Protein AF-A0A9D0ZS80-F1 (afdb_monomer_lite)

Structure (mmCIF, N/CA/C/O backbone):
data_AF-A0A9D0ZS80-F1
#
_entry.id   AF-A0A9D0ZS80-F1
#
loop_
_atom_site.group_PDB
_atom_site.id
_atom_site.type_symbol
_atom_site.label_atom_id
_atom_site.label_alt_id
_atom_site.label_comp_id
_atom_site.label_asym_id
_atom_site.label_entity_id
_atom_site.label_seq_id
_atom_site.pdbx_PDB_ins_code
_atom_site.Cartn_x
_atom_site.Cartn_y
_atom_site.Cartn_z
_atom_site.occupancy
_atom_site.B_iso_or_equiv
_atom_site.auth_seq_id
_atom_site.auth_comp_id
_atom_site.auth_asym_id
_atom_site.auth_atom_id
_atom_site.pdbx_PDB_model_num
ATOM 1 N N . MET A 1 1 ? 12.429 -0.122 -14.019 1.00 84.75 1 MET A N 1
ATOM 2 C CA . MET A 1 1 ? 13.038 -0.038 -15.358 1.00 84.75 1 MET A CA 1
ATOM 3 C C . MET A 1 1 ? 13.560 1.378 -15.600 1.00 84.75 1 MET A C 1
ATOM 5 O O . MET A 1 1 ? 12.753 2.309 -15.636 1.00 84.75 1 MET A O 1
ATOM 9 N N . PRO A 1 2 ? 14.878 1.556 -15.796 1.00 87.50 2 PRO A N 1
ATOM 10 C CA . PRO A 1 2 ? 15.528 2.854 -15.986 1.00 87.50 2 PRO A CA 1
ATOM 11 C C . PRO A 1 2 ? 14.959 3.687 -17.137 1.00 87.50 2 PRO A C 1
ATOM 13 O O . PRO A 1 2 ? 14.803 4.898 -17.015 1.00 87.50 2 PRO A O 1
ATOM 16 N N . HIS A 1 3 ? 14.571 3.042 -18.240 1.00 86.12 3 HIS A N 1
ATOM 17 C CA . HIS A 1 3 ? 14.018 3.728 -19.410 1.00 86.12 3 HIS A CA 1
ATOM 18 C C . HIS A 1 3 ? 12.659 4.414 -19.152 1.00 86.12 3 HIS A C 1
ATOM 20 O O . HIS A 1 3 ? 12.252 5.268 -19.934 1.00 86.12 3 HIS A O 1
ATOM 26 N N . ASP A 1 4 ? 11.954 4.057 -18.072 1.00 85.81 4 ASP A N 1
ATOM 27 C CA . ASP A 1 4 ? 10.670 4.661 -17.699 1.00 85.81 4 ASP A CA 1
ATOM 28 C C . ASP A 1 4 ? 10.825 5.854 -16.735 1.00 85.81 4 ASP A C 1
ATOM 30 O O . ASP A 1 4 ? 9.866 6.592 -16.527 1.00 85.81 4 ASP A O 1
ATOM 34 N N . LEU A 1 5 ? 12.010 6.064 -16.147 1.00 86.50 5 LEU A N 1
ATOM 35 C CA . LEU A 1 5 ? 12.220 7.037 -15.066 1.00 86.50 5 LEU A CA 1
ATOM 36 C C . LEU A 1 5 ? 12.083 8.501 -15.506 1.00 86.50 5 LEU A C 1
ATOM 38 O O . LEU A 1 5 ? 11.637 9.333 -14.724 1.00 86.50 5 LEU A O 1
ATOM 42 N N . ASN A 1 6 ? 12.447 8.810 -16.751 1.00 85.81 6 ASN A N 1
ATOM 43 C CA . ASN A 1 6 ? 12.473 10.179 -17.280 1.00 85.81 6 ASN A CA 1
ATOM 44 C C . ASN A 1 6 ? 11.147 10.646 -17.903 1.00 85.81 6 ASN A C 1
ATOM 46 O O . ASN A 1 6 ? 11.063 11.747 -18.455 1.00 85.81 6 ASN A O 1
ATOM 50 N N . LYS A 1 7 ? 10.121 9.798 -17.877 1.00 80.31 7 LYS A N 1
ATOM 51 C CA . LYS A 1 7 ? 8.863 10.063 -18.573 1.00 80.31 7 LYS A CA 1
ATOM 52 C C . LYS A 1 7 ? 8.043 11.147 -17.888 1.00 80.31 7 LYS A C 1
ATOM 54 O O . LYS A 1 7 ? 8.047 11.237 -16.673 1.00 80.31 7 LYS A O 1
ATOM 59 N N . GLU A 1 8 ? 7.290 11.910 -18.677 1.00 82.69 8 GLU A N 1
ATOM 60 C CA . GLU A 1 8 ? 6.420 12.979 -18.162 1.00 82.69 8 GLU A CA 1
ATOM 61 C C . GLU A 1 8 ? 5.180 12.464 -17.437 1.00 82.69 8 GLU A C 1
ATOM 63 O O . GLU A 1 8 ? 4.734 13.047 -16.458 1.00 82.69 8 GLU A O 1
ATOM 68 N N . ASN A 1 9 ? 4.632 11.335 -17.886 1.00 75.50 9 ASN A N 1
ATOM 69 C CA . ASN A 1 9 ? 3.444 10.742 -17.278 1.00 75.50 9 ASN A CA 1
ATOM 70 C C . ASN A 1 9 ? 3.739 10.004 -15.958 1.00 75.50 9 ASN A C 1
ATOM 72 O O . ASN A 1 9 ? 2.832 9.415 -15.368 1.00 75.50 9 ASN A O 1
ATOM 76 N N . HIS A 1 10 ? 5.000 9.994 -15.518 1.00 76.25 10 HIS A N 1
ATOM 77 C CA . HIS A 1 10 ? 5.408 9.442 -14.239 1.00 76.25 10 HIS A CA 1
ATOM 78 C C . HIS A 1 10 ? 6.208 10.472 -13.448 1.00 76.25 10 HIS A C 1
ATOM 80 O O . HIS A 1 10 ? 7.116 11.104 -13.980 1.00 76.25 10 HIS A O 1
ATOM 86 N N . PRO A 1 11 ? 5.947 10.595 -12.146 1.00 82.06 11 PRO A N 1
ATOM 87 C CA . PRO A 1 11 ? 6.493 11.710 -11.398 1.00 82.06 11 PRO A CA 1
ATOM 88 C C . PRO A 1 11 ? 7.920 11.531 -10.882 1.00 82.06 11 PRO A C 1
ATOM 90 O O . PRO A 1 11 ? 8.467 12.449 -10.279 1.00 82.06 11 PRO A O 1
ATOM 93 N N . TYR A 1 12 ? 8.542 10.369 -11.108 1.00 88.88 12 TYR A N 1
ATOM 94 C CA . TYR A 1 12 ? 9.788 9.996 -10.434 1.00 88.88 12 TYR A CA 1
ATOM 95 C C . TYR A 1 12 ? 10.888 11.050 -10.572 1.00 88.88 12 TYR A C 1
ATOM 97 O O . TYR A 1 12 ? 11.497 11.403 -9.570 1.00 88.88 12 TYR A O 1
ATOM 105 N N . LYS A 1 13 ? 11.117 11.599 -11.770 1.00 92.06 13 LYS A N 1
ATOM 106 C CA . LYS A 1 13 ? 12.156 12.622 -11.996 1.00 92.06 13 LYS A CA 1
ATOM 107 C C . LYS A 1 13 ? 11.908 13.958 -11.282 1.00 92.06 13 LYS A C 1
ATOM 109 O O . LYS A 1 13 ? 12.819 14.774 -11.205 1.00 92.06 13 LYS A O 1
ATOM 114 N N . TYR A 1 14 ? 10.694 14.175 -10.783 1.00 92.25 14 TYR A N 1
ATOM 115 C CA . TYR A 1 14 ? 10.280 15.363 -10.040 1.00 92.25 14 TYR A CA 1
ATOM 116 C C . TYR A 1 14 ? 10.369 15.178 -8.518 1.00 92.25 14 TYR A C 1
ATOM 118 O O . TYR A 1 14 ? 9.921 16.040 -7.770 1.00 92.25 14 TYR A O 1
ATOM 126 N N . GLY A 1 15 ? 10.938 14.063 -8.048 1.00 91.38 15 GLY A N 1
ATOM 127 C CA . GLY A 1 15 ? 11.218 13.830 -6.629 1.00 91.38 15 GLY A CA 1
ATOM 128 C C . GLY A 1 15 ? 10.104 13.152 -5.839 1.00 91.38 15 GLY A C 1
ATOM 129 O O . GLY A 1 15 ? 10.333 12.795 -4.689 1.00 91.38 15 GLY A O 1
ATOM 130 N N . TYR A 1 16 ? 8.936 12.899 -6.436 1.00 90.00 16 TYR A N 1
ATOM 131 C CA . TYR A 1 16 ? 7.854 12.170 -5.773 1.00 90.00 16 TYR A CA 1
ATOM 132 C C . TYR A 1 16 ? 7.639 10.793 -6.411 1.00 90.00 16 TYR A C 1
ATOM 134 O O . TYR A 1 16 ? 7.523 10.646 -7.631 1.00 90.00 16 TYR A O 1
ATOM 142 N N . GLY A 1 17 ? 7.692 9.759 -5.569 1.00 94.31 17 GLY A N 1
ATOM 143 C CA . GLY A 1 17 ? 7.762 8.364 -5.981 1.00 94.31 17 GLY A CA 1
ATOM 144 C C . GLY A 1 17 ? 6.466 7.591 -5.775 1.00 94.31 17 GLY A C 1
ATOM 145 O O . GLY A 1 17 ? 5.363 8.102 -5.966 1.00 94.31 17 GLY A O 1
ATOM 146 N N . LYS A 1 18 ? 6.593 6.306 -5.439 1.00 94.56 18 LYS A N 1
ATOM 147 C CA . LYS A 1 18 ? 5.467 5.379 -5.274 1.00 94.56 18 LYS A CA 1
ATOM 148 C C . LYS A 1 18 ? 4.445 5.847 -4.233 1.00 94.56 18 LYS A C 1
ATOM 150 O O . LYS A 1 18 ? 3.254 5.657 -4.493 1.00 94.56 18 LYS A O 1
ATOM 155 N N . LEU A 1 19 ? 4.876 6.450 -3.124 1.00 96.00 19 LEU A N 1
ATOM 156 C CA . LEU A 1 19 ? 4.014 6.969 -2.061 1.00 96.00 19 LEU A CA 1
ATOM 157 C C . LEU A 1 19 ? 3.001 7.966 -2.637 1.00 96.00 19 LEU A C 1
ATOM 159 O O . LEU A 1 19 ? 1.801 7.723 -2.580 1.00 96.00 19 LEU A O 1
ATOM 163 N N . TYR A 1 20 ? 3.477 9.008 -3.314 1.00 94.56 20 TYR A N 1
ATOM 164 C CA . TYR A 1 20 ? 2.620 10.052 -3.885 1.00 94.56 20 TYR A CA 1
ATOM 165 C C . TYR A 1 20 ? 2.001 9.693 -5.240 1.00 94.56 20 TYR A C 1
ATOM 167 O O . TYR A 1 20 ? 0.949 10.207 -5.592 1.00 94.56 20 TYR A O 1
ATOM 175 N N . HIS A 1 21 ? 2.613 8.797 -6.019 1.00 91.25 21 HIS A N 1
ATOM 176 C CA . HIS A 1 21 ? 2.066 8.418 -7.324 1.00 91.25 21 HIS A CA 1
ATOM 177 C C . HIS A 1 21 ? 0.790 7.570 -7.213 1.00 91.25 21 HIS A C 1
ATOM 179 O O . HIS A 1 21 ? -0.072 7.629 -8.084 1.00 91.25 21 HIS A O 1
ATOM 185 N N . SER A 1 22 ? 0.711 6.701 -6.203 1.00 90.62 22 SER A N 1
ATOM 186 C CA . SER A 1 22 ? -0.440 5.795 -6.008 1.00 90.62 22 SER A CA 1
ATOM 187 C C . SER A 1 22 ? -0.533 5.190 -4.607 1.00 90.62 22 SER A C 1
ATOM 189 O O . SER A 1 22 ? -1.480 4.468 -4.321 1.00 90.62 22 SER A O 1
ATOM 191 N N . GLY A 1 23 ? 0.481 5.388 -3.764 1.00 94.69 23 GLY A N 1
ATOM 192 C CA . GLY A 1 23 ? 0.540 4.828 -2.422 1.00 94.69 23 GLY A CA 1
ATOM 193 C C . GLY A 1 23 ? -0.419 5.490 -1.441 1.00 94.69 23 GLY A C 1
ATOM 194 O O . GLY A 1 23 ? -0.908 4.800 -0.557 1.00 94.69 23 GLY A O 1
ATOM 195 N N . PHE A 1 24 ? -0.713 6.780 -1.622 1.00 94.38 24 PHE A N 1
ATOM 196 C CA . PHE A 1 24 ? -1.599 7.542 -0.741 1.00 94.38 24 PHE A CA 1
ATOM 197 C C . PHE A 1 24 ? -3.004 6.931 -0.646 1.00 94.38 24 PHE A C 1
ATOM 199 O O . PHE A 1 24 ? -3.514 6.829 0.452 1.00 94.38 24 PHE A O 1
ATOM 206 N N . HIS A 1 25 ? -3.543 6.338 -1.718 1.00 93.25 25 HIS A N 1
ATOM 207 C CA . HIS A 1 25 ? -4.812 5.598 -1.643 1.00 93.25 25 HIS A CA 1
ATOM 208 C C . HIS A 1 25 ? -4.813 4.468 -0.595 1.00 93.25 25 HIS A C 1
ATOM 210 O O . HIS A 1 25 ? -5.841 4.159 -0.002 1.00 93.25 25 HIS A O 1
ATOM 216 N N . PHE A 1 26 ? -3.662 3.827 -0.360 1.00 95.50 26 PHE A N 1
ATOM 217 C CA . PHE A 1 26 ? -3.527 2.818 0.695 1.00 95.50 26 PHE A CA 1
ATOM 218 C C . PHE A 1 26 ? -3.306 3.441 2.075 1.00 95.50 26 PHE A C 1
ATOM 220 O O . PHE A 1 26 ? -3.566 2.771 3.070 1.00 95.50 26 PHE A O 1
ATOM 227 N N . ILE A 1 27 ? -2.817 4.683 2.142 1.00 96.94 27 ILE A N 1
ATOM 228 C CA . ILE A 1 27 ? -2.782 5.464 3.381 1.00 96.94 27 ILE A CA 1
ATOM 229 C C . ILE A 1 27 ? -4.207 5.831 3.789 1.00 96.94 27 ILE A C 1
ATOM 231 O O . ILE A 1 27 ? -4.558 5.569 4.932 1.00 96.94 27 ILE A O 1
ATOM 235 N N . ASP A 1 28 ? -5.023 6.311 2.851 1.00 94.19 28 ASP A N 1
ATOM 236 C CA . ASP A 1 28 ? -6.429 6.664 3.083 1.00 94.19 28 ASP A CA 1
ATOM 237 C C . ASP A 1 28 ? -7.220 5.434 3.569 1.00 94.19 28 ASP A C 1
ATOM 239 O O . ASP A 1 28 ? -7.871 5.450 4.613 1.00 94.19 28 ASP A O 1
ATOM 243 N N . LEU A 1 29 ? -7.070 4.292 2.882 1.00 94.00 29 LEU A N 1
ATOM 244 C CA . LEU A 1 29 ? -7.673 3.031 3.326 1.00 94.00 29 LEU A CA 1
ATOM 245 C C . LEU A 1 29 ? -7.174 2.607 4.717 1.00 94.00 29 LEU A C 1
ATOM 247 O O . LEU A 1 29 ? -7.947 2.108 5.533 1.00 94.00 29 LEU A O 1
ATOM 251 N N . LEU A 1 30 ? -5.878 2.768 4.992 1.00 96.25 30 LEU A N 1
ATOM 252 C CA . LEU A 1 30 ? -5.306 2.427 6.290 1.00 96.25 30 LEU A CA 1
ATOM 253 C C . LEU A 1 30 ? -5.876 3.316 7.402 1.00 96.25 30 LEU A C 1
ATOM 255 O O . LEU A 1 30 ? -6.197 2.787 8.464 1.00 96.25 30 LEU A O 1
ATOM 259 N N . SER A 1 31 ? -6.021 4.625 7.184 1.00 95.25 31 SER A N 1
ATOM 260 C CA . SER A 1 31 ? -6.633 5.519 8.171 1.00 95.25 31 SER A CA 1
ATOM 261 C C . SER A 1 31 ? -8.079 5.139 8.458 1.00 95.25 31 SER A C 1
ATOM 263 O O . SER A 1 31 ? -8.434 5.060 9.631 1.00 95.25 31 SER A O 1
ATOM 265 N N . GLU A 1 32 ? -8.872 4.803 7.437 1.00 92.69 32 GLU A N 1
ATOM 266 C CA . GLU A 1 32 ? -10.249 4.329 7.635 1.00 92.69 32 GLU A CA 1
ATOM 267 C C . GLU A 1 32 ? -10.300 3.052 8.478 1.00 92.69 32 GLU A C 1
ATOM 269 O O . GLU A 1 32 ? -11.078 2.941 9.425 1.00 92.69 32 GLU A O 1
ATOM 274 N N . LEU A 1 33 ? -9.408 2.095 8.209 1.00 94.06 33 LEU A N 1
ATOM 275 C CA . LEU A 1 33 ? -9.318 0.876 9.013 1.00 94.06 33 LEU A CA 1
ATOM 276 C C . LEU A 1 33 ? -8.859 1.151 10.452 1.00 94.06 33 LEU A C 1
ATOM 278 O O . LEU A 1 33 ? -9.284 0.455 11.373 1.00 94.06 33 LEU A O 1
ATOM 282 N N . ILE A 1 34 ? -7.997 2.148 10.671 1.00 94.19 34 ILE A N 1
ATOM 283 C CA . ILE A 1 34 ? -7.546 2.526 12.015 1.00 94.19 34 ILE A CA 1
ATOM 284 C C . ILE A 1 34 ? -8.690 3.153 12.818 1.00 94.19 34 ILE A C 1
ATOM 286 O O . ILE A 1 34 ? -8.817 2.808 13.995 1.00 94.19 34 ILE A O 1
ATOM 290 N N . LYS A 1 35 ? -9.538 3.989 12.203 1.00 91.00 35 LYS A N 1
ATOM 291 C CA . LYS A 1 35 ? -10.704 4.625 12.852 1.00 91.00 35 LYS A CA 1
ATOM 292 C C . LYS A 1 35 ? -11.705 3.624 13.432 1.00 91.00 35 LYS A C 1
ATOM 294 O O . LYS A 1 35 ? -12.423 3.933 14.370 1.00 91.00 35 LYS A O 1
ATOM 299 N N . ILE A 1 36 ? -11.704 2.368 12.976 1.00 90.00 36 ILE A N 1
ATOM 300 C CA . ILE A 1 36 ? -12.515 1.300 13.594 1.00 90.00 36 ILE A CA 1
ATOM 301 C C . ILE A 1 36 ? -12.184 1.129 15.093 1.00 90.00 36 ILE A C 1
ATOM 303 O O . ILE A 1 36 ? -13.037 0.702 15.870 1.00 90.00 36 ILE A O 1
ATOM 307 N N . ASN A 1 37 ? -10.973 1.496 15.534 1.00 90.81 37 ASN A N 1
ATOM 308 C CA . ASN A 1 37 ? -10.615 1.491 16.956 1.00 90.81 37 ASN A CA 1
ATOM 309 C C . ASN A 1 37 ? -11.439 2.486 17.792 1.00 90.81 37 ASN A C 1
ATOM 311 O O . ASN A 1 37 ? -11.524 2.303 19.007 1.00 90.81 37 ASN A O 1
ATOM 315 N N . ASP A 1 38 ? -12.078 3.482 17.182 1.00 89.00 38 ASP A N 1
ATOM 316 C CA . ASP A 1 38 ? -12.917 4.459 17.885 1.00 89.00 38 ASP A CA 1
ATOM 317 C C . ASP A 1 38 ? -14.226 3.829 18.385 1.00 89.00 38 ASP A C 1
ATOM 319 O O . ASP A 1 38 ? -14.841 4.325 19.326 1.00 89.00 38 ASP A O 1
ATOM 323 N N . LEU A 1 39 ? -14.589 2.657 17.847 1.00 89.88 39 LEU A N 1
ATOM 324 C CA . LEU A 1 39 ? -15.691 1.822 18.336 1.00 89.88 39 LEU A CA 1
ATOM 325 C C . LEU A 1 39 ? -15.339 1.031 19.609 1.00 89.88 39 LEU A C 1
ATOM 327 O O . LEU A 1 39 ? -16.173 0.285 20.123 1.00 89.88 39 LEU A O 1
ATOM 331 N N . THR A 1 40 ? -14.099 1.126 20.097 1.00 88.56 40 THR A N 1
ATOM 332 C CA . THR A 1 40 ? -13.656 0.438 21.317 1.00 88.56 40 THR A CA 1
ATOM 333 C C . THR A 1 40 ? -13.783 1.326 22.554 1.00 88.56 40 THR A C 1
ATOM 335 O O . THR A 1 40 ? -13.908 2.545 22.460 1.00 88.56 40 THR A O 1
ATOM 338 N N . ASP A 1 41 ? -13.726 0.711 23.739 1.00 90.56 41 ASP A N 1
ATOM 339 C CA . ASP A 1 41 ? -13.727 1.441 25.011 1.00 90.56 41 ASP A CA 1
ATOM 340 C C . ASP A 1 41 ? -12.608 2.499 25.056 1.00 90.56 41 ASP A C 1
ATOM 342 O O . ASP A 1 41 ? -11.503 2.260 24.564 1.00 90.56 41 ASP A O 1
ATOM 346 N N . GLU A 1 42 ? -12.830 3.611 25.764 1.00 89.19 42 GLU A N 1
ATOM 347 C CA . GLU A 1 42 ? -11.851 4.707 25.922 1.00 89.19 42 GLU A CA 1
ATOM 348 C C . GLU A 1 42 ? -10.442 4.237 26.320 1.00 89.19 42 GLU A C 1
ATOM 350 O O . GLU A 1 42 ? -9.432 4.809 25.908 1.00 89.19 42 GLU A O 1
ATOM 355 N N . ILE A 1 43 ? -10.353 3.150 27.092 1.00 92.00 43 ILE A N 1
ATOM 356 C CA . ILE A 1 43 ? -9.078 2.583 27.540 1.00 92.00 43 ILE A CA 1
ATOM 357 C C . ILE A 1 43 ? -8.256 1.999 26.377 1.00 92.00 43 ILE A C 1
ATOM 359 O O . ILE A 1 43 ? -7.026 1.946 26.451 1.00 92.00 43 ILE A O 1
ATOM 363 N N . LYS A 1 44 ? -8.920 1.541 25.314 1.00 91.50 44 LYS A N 1
ATOM 364 C CA . LYS A 1 44 ? -8.321 0.919 24.126 1.00 91.50 44 LYS A CA 1
ATOM 365 C C . LYS A 1 44 ? -8.160 1.903 22.969 1.00 91.50 44 LYS A C 1
ATOM 367 O O . LYS A 1 44 ? -7.346 1.629 22.089 1.00 91.50 44 LYS A O 1
ATOM 372 N N . LYS A 1 45 ? -8.850 3.050 22.993 1.00 93.06 45 LYS A N 1
ATOM 373 C CA . LYS A 1 45 ? -8.708 4.088 21.966 1.00 93.06 45 LYS A CA 1
ATOM 374 C C . LYS A 1 45 ? -7.247 4.497 21.773 1.00 93.06 45 LYS A C 1
ATOM 376 O O . LYS A 1 45 ? -6.478 4.692 22.723 1.00 93.06 45 LYS A O 1
ATOM 381 N N . ILE A 1 46 ? -6.872 4.641 20.508 1.00 94.75 46 ILE A N 1
ATOM 382 C CA . ILE A 1 46 ? -5.533 5.046 20.090 1.00 94.75 46 ILE A CA 1
ATOM 383 C C . ILE A 1 46 ? -5.339 6.530 20.424 1.00 94.75 46 ILE A C 1
ATOM 385 O O . ILE A 1 46 ? -6.218 7.351 20.196 1.00 94.75 46 ILE A O 1
ATOM 389 N N . LYS A 1 47 ? -4.177 6.885 20.979 1.00 93.88 47 LYS A N 1
ATOM 390 C CA . LYS A 1 47 ? -3.827 8.272 21.339 1.00 93.88 47 LYS A CA 1
ATOM 391 C C . LYS A 1 47 ? -2.528 8.750 20.700 1.00 93.88 47 LYS A C 1
ATOM 393 O O . LYS A 1 47 ? -2.351 9.946 20.501 1.00 93.88 47 LYS A O 1
ATOM 398 N N . THR A 1 48 ? -1.605 7.842 20.385 1.00 95.56 48 THR A N 1
ATOM 399 C CA . THR A 1 48 ? -0.350 8.183 19.698 1.00 95.56 48 THR A CA 1
ATOM 400 C C . THR A 1 48 ? 0.003 7.129 18.661 1.00 95.56 48 THR A C 1
ATOM 402 O O . THR A 1 48 ? -0.279 5.948 18.863 1.00 95.56 48 THR A O 1
ATOM 405 N N . GLY A 1 49 ? 0.643 7.541 17.568 1.00 97.56 49 GLY A N 1
ATOM 406 C CA . GLY A 1 49 ? 1.225 6.626 16.592 1.00 97.56 49 GLY A CA 1
ATOM 407 C C . GLY A 1 49 ? 2.724 6.852 16.430 1.00 97.56 49 GLY A C 1
ATOM 408 O O . GLY A 1 49 ? 3.241 7.943 16.676 1.00 97.56 49 GLY A O 1
ATOM 409 N N . LYS A 1 50 ? 3.439 5.815 16.007 1.00 98.31 50 LYS A N 1
ATOM 410 C CA . LYS A 1 50 ? 4.831 5.896 15.561 1.00 98.31 50 LYS A CA 1
ATOM 411 C C . LYS A 1 50 ? 4.990 5.122 14.271 1.00 98.31 50 LYS A C 1
ATOM 413 O O . LYS A 1 50 ? 4.441 4.032 14.154 1.00 98.31 50 LYS A O 1
ATOM 418 N N . ILE A 1 51 ? 5.785 5.647 13.351 1.00 98.44 51 ILE A N 1
ATOM 419 C CA . ILE A 1 51 ? 6.200 4.939 12.145 1.00 98.44 51 ILE A CA 1
ATOM 420 C C . ILE A 1 51 ? 7.711 4.762 12.147 1.00 98.44 51 ILE A C 1
ATOM 422 O O . ILE A 1 51 ? 8.452 5.716 12.356 1.00 98.44 51 ILE A O 1
ATOM 426 N N . TYR A 1 52 ? 8.155 3.538 11.892 1.00 98.25 52 TYR A N 1
ATOM 427 C CA . TYR A 1 52 ? 9.504 3.239 11.434 1.00 98.25 52 TYR A CA 1
ATOM 428 C C . TYR A 1 52 ? 9.430 2.882 9.955 1.00 98.25 52 TYR A C 1
ATOM 430 O O . TYR A 1 52 ? 8.516 2.167 9.546 1.00 98.25 52 TYR A O 1
ATOM 438 N N . GLY A 1 53 ? 10.374 3.338 9.138 1.00 97.50 53 GLY A N 1
ATOM 439 C CA . GLY A 1 53 ? 10.302 3.010 7.721 1.00 97.50 53 GLY A CA 1
ATOM 440 C C . GLY A 1 53 ? 11.611 3.049 6.961 1.00 97.50 53 GLY A C 1
ATOM 441 O O . GLY A 1 53 ? 12.698 3.314 7.480 1.00 97.50 53 GLY A O 1
ATOM 442 N N . ASN A 1 54 ? 11.495 2.717 5.684 1.00 97.38 54 ASN A N 1
ATOM 443 C CA . ASN A 1 54 ? 12.584 2.736 4.730 1.00 97.38 54 ASN A CA 1
ATOM 444 C C . ASN A 1 54 ? 12.028 2.870 3.311 1.00 97.38 54 ASN A C 1
ATOM 446 O O . ASN A 1 54 ? 10.842 2.659 3.067 1.00 97.38 54 ASN A O 1
ATOM 450 N N . ILE A 1 55 ? 12.901 3.154 2.353 1.00 97.12 55 ILE A N 1
ATOM 451 C CA . ILE A 1 55 ? 12.533 3.185 0.936 1.00 97.12 55 ILE A CA 1
ATOM 452 C C . ILE A 1 55 ? 13.524 2.403 0.085 1.00 97.12 55 ILE A C 1
ATOM 454 O O . ILE A 1 55 ? 14.651 2.158 0.512 1.00 97.12 55 ILE A O 1
ATOM 458 N N . PHE A 1 56 ? 13.111 2.059 -1.130 1.00 96.50 56 PHE A N 1
ATOM 459 C CA . PHE A 1 56 ? 13.981 1.584 -2.205 1.00 96.50 56 PHE A CA 1
ATOM 460 C C . PHE A 1 56 ? 14.018 2.654 -3.292 1.00 96.50 56 PHE A C 1
ATOM 462 O O . PHE A 1 56 ? 12.966 3.082 -3.767 1.00 96.50 56 PHE A O 1
ATOM 469 N N . THR A 1 57 ? 15.202 3.120 -3.659 1.00 95.06 57 THR A N 1
ATOM 470 C CA . THR A 1 57 ? 15.415 4.224 -4.601 1.00 95.06 57 THR A CA 1
ATOM 471 C C . THR A 1 57 ? 15.796 3.705 -5.989 1.00 95.06 57 THR A C 1
ATOM 473 O O . THR A 1 57 ? 16.172 2.543 -6.138 1.00 95.06 57 THR A O 1
ATOM 476 N N . PRO A 1 58 ? 15.745 4.548 -7.034 1.00 94.44 58 PRO A N 1
ATOM 477 C CA . PRO A 1 58 ? 16.287 4.166 -8.336 1.00 94.44 58 PRO A CA 1
ATOM 478 C C . PRO A 1 58 ? 17.808 3.925 -8.337 1.00 94.44 58 PRO A C 1
ATOM 480 O O . PRO A 1 58 ? 18.297 3.193 -9.193 1.00 94.44 58 PRO A O 1
ATOM 483 N N . ASN A 1 59 ? 18.557 4.504 -7.389 1.00 93.88 59 ASN A N 1
ATOM 484 C CA . ASN A 1 59 ? 19.969 4.158 -7.197 1.00 93.88 59 ASN A CA 1
ATOM 485 C C . ASN A 1 59 ? 20.107 2.737 -6.629 1.00 93.88 59 ASN A C 1
ATOM 487 O O . ASN A 1 59 ? 20.894 1.962 -7.155 1.00 93.88 59 ASN A O 1
ATOM 491 N N . ASP A 1 60 ? 19.268 2.361 -5.655 1.00 94.56 60 ASP A N 1
ATOM 492 C CA . ASP A 1 60 ? 19.230 0.986 -5.134 1.00 94.56 60 ASP A CA 1
ATOM 493 C C . ASP A 1 60 ? 18.856 -0.020 -6.257 1.00 94.56 60 ASP A C 1
ATOM 495 O O . ASP A 1 60 ? 19.444 -1.094 -6.356 1.00 94.56 60 ASP A O 1
ATOM 499 N N . GLU A 1 61 ? 17.918 0.338 -7.155 1.00 94.06 61 GLU A N 1
ATOM 500 C CA . GLU A 1 61 ? 17.561 -0.466 -8.348 1.00 94.06 61 GLU A CA 1
ATOM 501 C C . GLU A 1 61 ? 18.777 -0.743 -9.237 1.00 94.06 61 GLU A C 1
ATOM 503 O O . GLU A 1 61 ? 18.929 -1.863 -9.720 1.00 94.06 61 GLU A O 1
ATOM 508 N N . LYS A 1 62 ? 19.632 0.262 -9.451 1.00 92.19 62 LYS A N 1
ATOM 509 C CA . LYS A 1 62 ? 20.829 0.139 -10.287 1.00 92.19 62 LYS A CA 1
ATOM 510 C C . LYS A 1 62 ? 21.827 -0.862 -9.713 1.00 92.19 62 LYS A C 1
ATOM 512 O O . LYS A 1 62 ? 22.443 -1.584 -10.487 1.00 92.19 62 LYS A O 1
ATOM 517 N N . ASP A 1 63 ? 21.972 -0.911 -8.396 1.00 92.56 63 ASP A N 1
ATOM 518 C CA . ASP A 1 63 ? 22.920 -1.825 -7.758 1.00 92.56 63 ASP A CA 1
ATOM 519 C C . ASP A 1 63 ? 22.376 -3.261 -7.718 1.00 92.56 63 ASP A C 1
ATOM 521 O O . ASP A 1 63 ? 23.133 -4.218 -7.870 1.00 92.56 63 ASP A O 1
ATOM 525 N N . VAL A 1 64 ? 21.054 -3.419 -7.577 1.00 93.88 64 VAL A N 1
ATOM 526 C CA . VAL A 1 64 ? 20.377 -4.728 -7.606 1.00 93.88 64 VAL A CA 1
ATOM 527 C C . VAL A 1 64 ? 20.293 -5.311 -9.017 1.00 93.88 64 VAL A C 1
ATOM 529 O O . VAL A 1 64 ? 20.411 -6.523 -9.184 1.00 93.88 64 VAL A O 1
ATOM 532 N N . PHE A 1 65 ? 20.026 -4.475 -10.020 1.00 92.94 65 PHE A N 1
ATOM 533 C CA . PHE A 1 65 ? 19.849 -4.888 -11.408 1.00 92.94 65 PHE A CA 1
ATOM 534 C C . PHE A 1 65 ? 20.582 -3.909 -12.324 1.00 92.94 65 PHE A C 1
ATOM 536 O O . PHE A 1 65 ? 20.032 -2.922 -12.830 1.00 92.94 65 PHE A O 1
ATOM 543 N N . ASN A 1 66 ? 21.874 -4.179 -12.474 1.00 93.31 66 ASN A N 1
ATOM 544 C CA . ASN A 1 66 ? 22.841 -3.260 -13.047 1.00 93.31 66 ASN A CA 1
ATOM 545 C C . ASN A 1 66 ? 22.886 -3.348 -14.576 1.00 93.31 66 ASN A C 1
ATOM 547 O O . ASN A 1 66 ? 22.176 -4.114 -15.234 1.00 93.31 66 ASN A O 1
ATOM 551 N N . LYS A 1 67 ? 23.747 -2.526 -15.176 1.00 94.88 67 LYS A N 1
ATOM 552 C CA . LYS A 1 67 ? 23.948 -2.479 -16.625 1.00 94.88 67 LYS A CA 1
ATOM 553 C C . LYS A 1 67 ? 24.268 -3.843 -17.238 1.00 94.88 67 LYS A C 1
ATOM 555 O O . LYS A 1 67 ? 23.739 -4.158 -18.303 1.00 94.88 67 LYS A O 1
ATOM 560 N N . ASN A 1 68 ? 25.123 -4.637 -16.599 1.00 95.56 68 ASN A N 1
ATOM 561 C CA . ASN A 1 68 ? 25.514 -5.942 -17.125 1.00 95.56 68 ASN A CA 1
ATOM 562 C C . ASN A 1 68 ? 24.336 -6.919 -17.096 1.00 95.56 68 ASN A C 1
ATOM 564 O O . ASN A 1 68 ? 24.151 -7.657 -18.061 1.00 95.56 68 ASN A O 1
ATOM 568 N N . ASP A 1 69 ? 23.490 -6.863 -16.067 1.00 95.56 69 ASP A N 1
ATOM 569 C CA . ASP A 1 69 ? 22.266 -7.669 -16.004 1.00 95.56 69 ASP A CA 1
ATOM 570 C C . ASP A 1 69 ? 21.328 -7.335 -17.171 1.00 95.56 69 ASP A C 1
ATOM 572 O O . ASP A 1 69 ? 20.875 -8.231 -17.891 1.00 95.56 69 ASP A O 1
ATOM 576 N N . TYR A 1 70 ? 21.118 -6.042 -17.447 1.00 95.06 70 TYR A N 1
ATOM 577 C CA . TYR A 1 70 ? 20.36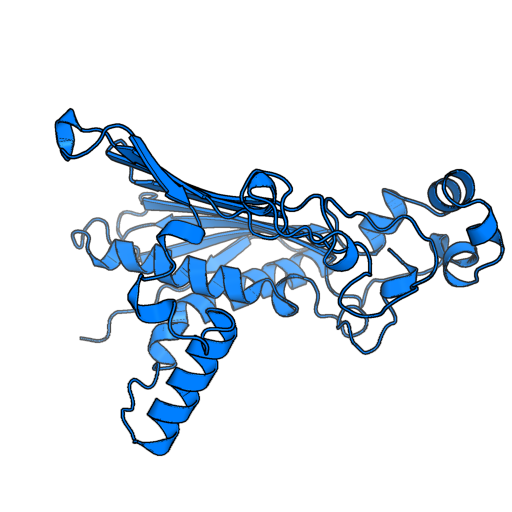2 -5.599 -18.624 1.00 95.06 70 TYR A CA 1
ATOM 578 C C . TYR A 1 70 ? 20.986 -6.078 -19.935 1.00 95.06 70 TYR A C 1
ATOM 580 O O . TYR A 1 70 ? 20.262 -6.512 -20.827 1.00 95.06 70 TYR A O 1
ATOM 588 N N . PHE A 1 71 ? 22.309 -6.020 -20.066 1.00 96.00 71 PHE A N 1
ATOM 589 C CA . PHE A 1 71 ? 23.021 -6.447 -21.271 1.00 96.00 71 PHE A CA 1
ATOM 590 C C . PHE A 1 71 ? 22.964 -7.956 -21.499 1.00 96.00 71 PHE A C 1
ATOM 592 O O . PHE A 1 71 ? 23.005 -8.392 -22.649 1.00 96.00 71 PHE A O 1
ATOM 599 N N . ASN A 1 72 ? 22.883 -8.736 -20.426 1.00 96.50 72 ASN A N 1
ATOM 600 C CA . ASN A 1 72 ? 22.785 -10.187 -20.489 1.00 96.50 72 ASN A CA 1
ATOM 601 C C . ASN A 1 72 ? 21.355 -10.632 -20.811 1.00 96.50 72 ASN A C 1
ATOM 603 O O . ASN A 1 72 ? 21.160 -11.502 -21.654 1.00 96.50 72 ASN A O 1
ATOM 607 N N . ILE A 1 73 ? 20.354 -10.017 -20.176 1.00 95.50 73 ILE A N 1
ATOM 608 C CA . ILE A 1 73 ? 18.941 -10.385 -20.350 1.00 95.50 73 ILE A CA 1
ATOM 609 C C . ILE A 1 73 ? 18.356 -9.787 -21.636 1.00 95.50 73 ILE A C 1
ATOM 611 O O . ILE A 1 73 ? 17.536 -10.418 -22.300 1.00 95.50 73 ILE A O 1
ATOM 615 N N . PHE A 1 74 ? 18.794 -8.584 -22.010 1.00 94.88 74 PHE A N 1
ATOM 616 C CA . PHE A 1 74 ? 18.374 -7.869 -23.214 1.00 94.88 74 PHE A CA 1
ATOM 617 C C . PHE A 1 74 ? 19.607 -7.396 -24.001 1.00 94.88 74 PHE A C 1
ATOM 619 O O . PHE A 1 74 ? 19.999 -6.231 -23.871 1.00 94.88 74 PHE A O 1
ATOM 626 N N . PRO A 1 75 ? 20.239 -8.246 -24.829 1.00 95.38 75 PRO A N 1
ATOM 627 C CA . PRO A 1 75 ? 21.460 -7.890 -25.559 1.00 95.38 75 PRO A CA 1
ATOM 628 C C . PRO A 1 75 ? 21.362 -6.594 -26.374 1.00 95.38 75 PRO A C 1
ATOM 630 O O . PRO A 1 75 ? 22.319 -5.821 -26.437 1.00 95.38 75 PRO A O 1
ATOM 633 N N . GLU A 1 76 ? 20.195 -6.290 -26.939 1.00 94.44 76 GLU A N 1
ATOM 634 C CA . GLU A 1 76 ? 19.949 -5.079 -27.725 1.00 94.44 76 GLU A CA 1
ATOM 635 C C . GLU A 1 76 ? 19.937 -3.795 -26.878 1.00 94.44 76 GLU A C 1
ATOM 637 O O . GLU A 1 76 ? 20.086 -2.693 -27.418 1.00 94.44 76 GLU A O 1
ATOM 642 N N . SER A 1 77 ? 19.815 -3.905 -25.549 1.00 94.00 77 SER A N 1
ATOM 643 C CA . SER A 1 77 ? 19.919 -2.765 -24.629 1.00 94.00 77 SER A CA 1
ATOM 644 C C . SER A 1 77 ? 21.308 -2.117 -24.648 1.00 94.00 77 SER A C 1
ATOM 646 O O . SER A 1 77 ? 21.422 -0.922 -24.366 1.00 94.00 77 SER A O 1
ATOM 648 N N . LYS A 1 78 ? 22.343 -2.844 -25.105 1.00 95.06 78 LYS A N 1
ATOM 649 C CA . LYS A 1 78 ? 23.695 -2.312 -25.362 1.00 95.06 78 LYS A CA 1
ATOM 650 C C . LYS A 1 78 ? 23.695 -1.117 -26.310 1.00 95.06 78 LYS A C 1
ATOM 652 O O . LYS A 1 78 ? 24.556 -0.251 -26.189 1.00 95.06 78 LYS A O 1
ATOM 657 N N . ASN A 1 79 ? 22.713 -1.033 -27.207 1.00 94.00 79 ASN A N 1
ATOM 658 C CA . ASN A 1 79 ? 22.580 0.041 -28.194 1.00 94.00 79 ASN A CA 1
ATOM 659 C C . ASN A 1 79 ? 21.675 1.191 -27.718 1.00 94.00 79 ASN A C 1
ATOM 661 O O . ASN A 1 79 ? 21.255 2.031 -28.513 1.00 94.00 79 ASN A O 1
ATOM 665 N N . VAL A 1 80 ? 21.312 1.224 -26.433 1.00 92.56 80 VAL A N 1
ATOM 666 C CA . VAL A 1 80 ? 20.364 2.198 -25.888 1.00 92.56 80 VAL A CA 1
ATOM 667 C C . VAL A 1 80 ? 21.037 3.048 -24.823 1.00 92.56 80 VAL A C 1
ATOM 669 O O . VAL A 1 80 ? 21.463 2.548 -23.783 1.00 92.56 80 VAL A O 1
ATOM 672 N N . LYS A 1 81 ? 21.061 4.365 -25.064 1.00 92.19 81 LYS A N 1
ATOM 673 C CA . LYS A 1 81 ? 21.804 5.347 -24.262 1.00 92.19 81 LYS A CA 1
ATOM 674 C C . LYS A 1 81 ? 21.585 5.200 -22.754 1.00 92.19 81 LYS A C 1
ATOM 676 O O . LYS A 1 81 ? 22.563 5.156 -22.024 1.00 92.19 81 LYS A O 1
ATOM 681 N N . VAL A 1 82 ? 20.333 5.068 -22.295 1.00 91.56 82 VAL A N 1
ATOM 682 C CA . VAL A 1 82 ? 20.008 4.988 -20.854 1.00 91.56 82 VAL A CA 1
ATOM 683 C C . VAL A 1 82 ? 20.706 3.828 -20.135 1.00 91.56 82 VAL A C 1
ATOM 685 O O . VAL A 1 82 ? 21.045 3.967 -18.968 1.00 91.56 82 VAL A O 1
ATOM 688 N N . TYR A 1 83 ? 20.971 2.715 -20.825 1.00 93.94 83 TYR A N 1
ATOM 689 C CA . TYR A 1 83 ? 21.668 1.566 -20.242 1.00 93.94 83 TYR A CA 1
ATOM 690 C C . TYR A 1 83 ? 23.184 1.684 -20.356 1.00 93.94 83 TYR A C 1
ATOM 692 O O . TYR A 1 83 ? 23.906 1.251 -19.466 1.00 93.94 83 TYR A O 1
ATOM 700 N N . GLN A 1 84 ? 23.688 2.319 -21.416 1.00 92.81 84 GLN A N 1
ATOM 701 C CA . GLN A 1 84 ? 25.125 2.547 -21.590 1.00 92.81 84 GLN A CA 1
ATOM 702 C C . GLN A 1 84 ? 25.715 3.396 -20.459 1.00 92.81 84 GLN A C 1
ATOM 704 O O . GLN A 1 84 ? 26.827 3.113 -20.007 1.00 92.81 84 GLN A O 1
ATOM 709 N N . VAL A 1 85 ? 24.954 4.396 -20.001 1.00 93.06 85 VAL A N 1
ATOM 710 C CA . VAL A 1 85 ? 25.344 5.332 -18.936 1.00 93.06 85 VAL A CA 1
ATOM 711 C C . VAL A 1 85 ? 24.723 4.996 -17.579 1.00 93.06 85 VAL A C 1
ATOM 713 O O . VAL A 1 85 ? 24.781 5.820 -16.671 1.00 93.06 85 VAL A O 1
ATOM 716 N N . LEU A 1 86 ? 24.095 3.825 -17.423 1.00 92.12 86 LEU A N 1
ATOM 717 C CA . LEU A 1 86 ? 23.353 3.501 -16.203 1.00 92.12 86 LEU A CA 1
ATOM 718 C C . LEU A 1 86 ? 24.251 3.588 -14.962 1.00 92.12 86 LEU A C 1
ATOM 720 O O . LEU A 1 86 ? 23.890 4.284 -14.018 1.00 92.12 86 LEU A O 1
ATOM 724 N N . ASP A 1 87 ? 25.445 2.990 -15.013 1.00 89.31 87 ASP A N 1
ATOM 725 C CA . ASP A 1 87 ? 26.416 2.968 -13.907 1.00 89.31 87 ASP A CA 1
ATOM 726 C C . ASP A 1 87 ? 26.771 4.376 -13.406 1.00 89.31 87 ASP A C 1
ATOM 728 O O . ASP A 1 87 ? 26.838 4.614 -12.199 1.00 89.31 87 ASP A O 1
ATOM 732 N N . THR A 1 88 ? 26.920 5.332 -14.329 1.00 90.69 88 THR A N 1
ATOM 733 C CA . THR A 1 88 ? 27.301 6.721 -14.030 1.00 90.69 88 THR A CA 1
ATOM 734 C C . THR A 1 88 ? 26.112 7.646 -13.789 1.00 90.69 88 THR A C 1
ATOM 736 O O . THR A 1 88 ? 26.297 8.774 -13.338 1.00 90.69 88 THR A O 1
ATOM 739 N N . THR A 1 89 ? 24.886 7.202 -14.071 1.00 91.38 89 THR A N 1
ATOM 740 C CA . THR A 1 89 ? 23.686 8.003 -13.822 1.00 91.38 89 THR A CA 1
ATOM 741 C C . THR A 1 89 ? 23.378 8.023 -12.326 1.00 91.38 89 THR A C 1
ATOM 743 O O . THR A 1 89 ? 23.371 6.981 -11.663 1.00 91.38 89 THR A O 1
ATOM 746 N N . ILE A 1 90 ? 23.109 9.222 -11.806 1.00 90.50 90 ILE A N 1
ATOM 747 C CA . ILE A 1 90 ? 22.775 9.473 -10.403 1.00 90.50 90 ILE A CA 1
ATOM 748 C C . ILE A 1 90 ? 21.309 9.902 -10.319 1.00 90.50 90 ILE A C 1
ATOM 750 O O . ILE A 1 90 ? 20.901 10.881 -10.944 1.00 90.50 90 ILE A O 1
ATOM 754 N N . PHE A 1 91 ? 20.520 9.180 -9.525 1.00 92.00 91 PHE A N 1
ATOM 755 C CA . PHE A 1 91 ? 19.084 9.413 -9.348 1.00 92.00 91 PHE A CA 1
ATOM 756 C C . PHE A 1 91 ? 18.733 10.013 -7.975 1.00 92.00 91 PHE A C 1
ATOM 758 O O . PHE A 1 91 ? 17.652 9.768 -7.452 1.00 92.00 91 PHE A O 1
ATOM 765 N N . GLU A 1 92 ? 19.621 10.807 -7.372 1.00 87.38 92 GLU A N 1
ATOM 766 C CA . GLU A 1 92 ? 19.428 11.367 -6.018 1.00 87.38 92 GLU A CA 1
ATOM 767 C C . GLU A 1 92 ? 18.152 12.203 -5.866 1.00 87.38 92 GLU A C 1
ATOM 769 O O . GLU A 1 92 ? 17.504 12.155 -4.828 1.00 87.38 92 GLU A O 1
ATOM 774 N N . ARG A 1 93 ? 17.760 12.939 -6.913 1.00 88.12 93 ARG A N 1
ATOM 775 C CA . ARG A 1 93 ? 16.543 13.770 -6.912 1.00 88.12 93 ARG A CA 1
ATOM 776 C C . ARG A 1 93 ? 15.288 13.026 -7.359 1.00 88.12 93 ARG A C 1
ATOM 778 O O . ARG A 1 93 ? 14.254 13.655 -7.554 1.00 88.12 93 ARG A O 1
ATOM 785 N N . TYR A 1 94 ? 15.379 11.720 -7.595 1.00 94.50 94 TYR A N 1
ATOM 786 C CA . TYR A 1 94 ? 14.231 10.946 -8.037 1.00 94.50 94 TYR A CA 1
ATOM 787 C C . TYR A 1 94 ? 13.444 10.429 -6.843 1.00 94.50 94 TYR A C 1
ATOM 789 O O . TYR A 1 94 ? 14.020 10.012 -5.839 1.00 94.50 94 TYR A O 1
ATOM 797 N N . GLY A 1 95 ? 12.125 10.390 -7.011 1.00 94.69 95 GLY A N 1
ATOM 798 C CA . GLY A 1 95 ? 11.220 9.761 -6.067 1.00 94.69 95 GLY A CA 1
ATOM 799 C C . GLY A 1 95 ? 11.520 8.276 -5.881 1.00 94.69 95 GLY A C 1
ATOM 800 O O . GLY A 1 95 ? 12.023 7.582 -6.773 1.00 94.69 95 GLY A O 1
ATOM 801 N N . GLU A 1 96 ? 11.165 7.774 -4.710 1.00 95.88 96 GLU A N 1
ATOM 802 C CA . GLU A 1 96 ? 11.345 6.392 -4.311 1.00 95.88 96 GLU A CA 1
ATOM 803 C C . GLU A 1 96 ? 10.560 5.412 -5.193 1.00 95.88 96 GLU A C 1
ATOM 805 O O . GLU A 1 96 ? 9.423 5.652 -5.608 1.00 95.88 96 GLU A O 1
ATOM 810 N N . LYS A 1 97 ? 11.153 4.249 -5.462 1.00 95.06 97 LYS A N 1
ATOM 811 C CA . LYS A 1 97 ? 10.475 3.133 -6.123 1.00 95.06 97 LYS A CA 1
ATOM 812 C C . LYS A 1 97 ? 9.588 2.372 -5.151 1.00 95.06 97 LYS A C 1
ATOM 814 O O . LYS A 1 97 ? 8.444 2.089 -5.488 1.00 95.06 97 LYS A O 1
ATOM 819 N N . ASN A 1 98 ? 10.090 2.052 -3.964 1.00 97.00 98 ASN A N 1
ATOM 820 C CA . ASN A 1 98 ? 9.296 1.374 -2.943 1.00 97.00 98 ASN A CA 1
ATOM 821 C C . ASN A 1 98 ? 9.294 2.177 -1.652 1.00 97.00 98 ASN A C 1
ATOM 823 O O . ASN A 1 98 ? 10.294 2.814 -1.323 1.00 97.00 98 ASN A O 1
ATOM 827 N N . PHE A 1 99 ? 8.203 2.064 -0.906 1.00 98.06 99 PHE A N 1
ATOM 828 C CA . PHE A 1 99 ? 8.088 2.559 0.457 1.00 98.06 99 PHE A CA 1
ATOM 829 C C . PHE A 1 99 ? 7.709 1.409 1.391 1.00 98.06 99 PHE A C 1
ATOM 831 O O . PHE A 1 99 ? 6.817 0.616 1.081 1.00 98.06 99 PHE A O 1
ATOM 838 N N . TYR A 1 100 ? 8.389 1.341 2.531 1.00 98.31 100 TYR A N 1
ATOM 839 C CA . TYR A 1 100 ? 8.178 0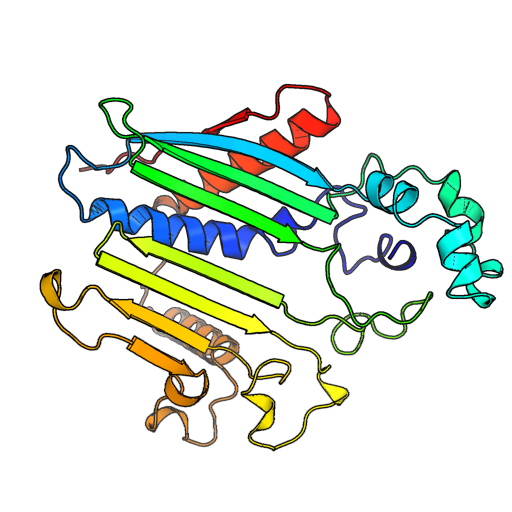.357 3.583 1.00 98.31 100 TYR A CA 1
ATOM 840 C C . TYR A 1 100 ? 7.936 1.094 4.897 1.00 98.31 100 TYR A C 1
ATOM 842 O O . TYR A 1 100 ? 8.760 1.918 5.297 1.00 98.31 100 TYR A O 1
ATOM 850 N N . GLY A 1 101 ? 6.837 0.788 5.578 1.00 98.06 101 GLY A N 1
ATOM 851 C CA . GLY A 1 101 ? 6.489 1.402 6.855 1.00 98.06 101 GLY A CA 1
ATOM 852 C C . GLY A 1 101 ? 5.928 0.385 7.837 1.00 98.06 101 GLY A C 1
ATOM 853 O O . GLY A 1 101 ? 5.042 -0.388 7.489 1.00 98.06 101 GLY A O 1
ATOM 854 N N . GLN A 1 102 ? 6.417 0.414 9.070 1.00 98.38 102 GLN A N 1
ATOM 855 C CA . GLN A 1 102 ? 5.830 -0.258 10.220 1.00 98.38 102 GLN A CA 1
ATOM 856 C C . GLN A 1 102 ? 5.247 0.812 11.139 1.00 98.38 102 GLN A C 1
ATOM 858 O O . GLN A 1 102 ? 5.985 1.628 11.693 1.00 98.38 102 GLN A O 1
ATOM 863 N N . LEU A 1 103 ? 3.927 0.808 11.288 1.00 98.56 103 LEU A N 1
ATOM 864 C CA . LEU A 1 103 ? 3.189 1.747 12.116 1.00 98.56 103 LEU A CA 1
ATOM 865 C C . LEU A 1 103 ? 2.717 1.039 13.382 1.00 98.56 103 LEU A C 1
ATOM 867 O O . LEU A 1 103 ? 2.145 -0.048 13.315 1.00 98.56 103 LEU A O 1
ATOM 871 N N . ASN A 1 104 ? 2.931 1.678 14.523 1.00 98.44 104 ASN A N 1
ATOM 872 C CA . ASN A 1 104 ? 2.523 1.200 15.834 1.00 98.44 104 ASN A CA 1
ATOM 873 C C . ASN A 1 104 ? 1.664 2.269 16.505 1.00 98.44 104 ASN A C 1
ATOM 875 O O . ASN A 1 104 ? 2.094 3.417 16.627 1.00 98.44 104 ASN A O 1
ATOM 879 N N . PHE A 1 105 ? 0.480 1.885 16.967 1.00 97.75 105 PHE A N 1
ATOM 880 C CA . PHE A 1 105 ? -0.485 2.774 17.600 1.00 97.75 105 PHE A CA 1
ATOM 881 C C . PHE A 1 105 ? -0.713 2.376 19.053 1.00 97.75 105 PHE A C 1
ATOM 883 O O . PHE A 1 105 ? -0.926 1.202 19.362 1.00 97.75 105 PHE A O 1
ATOM 890 N N . TYR A 1 106 ? -0.671 3.363 19.943 1.00 97.06 106 TYR A N 1
ATOM 891 C CA . TYR A 1 106 ? -0.667 3.168 21.387 1.00 97.06 106 TYR A CA 1
ATOM 892 C C . TYR A 1 106 ? -1.814 3.926 22.054 1.00 97.06 106 TYR A C 1
ATOM 894 O O . TYR A 1 106 ? -2.146 5.042 21.642 1.00 97.06 106 TYR A O 1
ATOM 902 N N . ASN A 1 107 ? -2.375 3.350 23.117 1.00 95.44 107 ASN A N 1
ATOM 903 C CA . ASN A 1 107 ? -3.372 4.010 23.964 1.00 95.44 107 ASN A CA 1
ATOM 904 C C . ASN A 1 107 ? -2.729 4.960 24.996 1.00 95.44 107 ASN A C 1
ATOM 906 O O . ASN A 1 107 ? -1.508 5.134 25.046 1.00 95.44 107 ASN A O 1
ATOM 910 N N . PHE A 1 108 ? -3.555 5.549 25.868 1.00 93.50 108 PHE A N 1
ATOM 911 C CA . PHE A 1 108 ? -3.106 6.449 26.941 1.00 93.50 108 PHE A CA 1
ATOM 912 C C . PHE A 1 108 ? -2.130 5.787 27.938 1.00 93.50 108 PHE A C 1
ATOM 914 O O . PHE A 1 108 ? -1.226 6.447 28.447 1.00 93.50 108 PHE A O 1
ATOM 921 N N . ASN A 1 109 ? -2.253 4.471 28.152 1.00 94.81 109 ASN A N 1
ATOM 922 C CA . ASN A 1 109 ? -1.353 3.664 28.985 1.00 94.81 109 ASN A CA 1
ATOM 923 C C . ASN A 1 109 ? -0.038 3.287 28.281 1.00 94.81 109 ASN A C 1
ATOM 925 O O . ASN A 1 109 ? 0.734 2.493 28.817 1.00 94.81 109 ASN A O 1
ATOM 929 N N . LYS A 1 110 ? 0.223 3.803 27.071 1.00 95.38 110 LYS A N 1
ATOM 930 C CA . LYS A 1 110 ? 1.374 3.436 26.222 1.00 95.38 110 LYS A CA 1
ATOM 931 C C . LYS A 1 110 ? 1.408 1.951 25.836 1.00 95.38 110 LYS A C 1
ATOM 933 O O . LYS A 1 110 ? 2.445 1.447 25.408 1.00 95.38 110 LYS A O 1
ATOM 938 N N . SER A 1 111 ? 0.285 1.249 25.968 1.00 96.50 111 SER A N 1
ATOM 939 C CA . SER A 1 111 ? 0.134 -0.126 25.499 1.00 96.50 111 SER A CA 1
ATOM 940 C C . SER A 1 111 ? -0.085 -0.127 23.991 1.00 96.50 111 SER A C 1
ATOM 942 O O . SER A 1 111 ? -0.801 0.726 23.470 1.00 96.50 111 SER A O 1
ATOM 944 N N . LEU A 1 112 ? 0.545 -1.071 23.293 1.00 96.88 112 LEU A N 1
ATOM 945 C CA . LEU A 1 112 ? 0.373 -1.255 21.854 1.00 96.88 112 LEU A CA 1
ATOM 946 C C . LEU A 1 112 ? -1.018 -1.835 21.570 1.00 96.88 112 LEU A C 1
ATOM 948 O O . LEU A 1 112 ? -1.357 -2.882 22.115 1.00 96.88 112 LEU A O 1
ATOM 952 N N . ILE A 1 113 ? -1.798 -1.162 20.723 1.00 96.00 113 ILE A N 1
ATOM 953 C CA . ILE A 1 113 ? -3.175 -1.552 20.383 1.00 96.00 113 ILE A CA 1
ATOM 954 C C . ILE A 1 113 ? -3.250 -2.098 18.963 1.00 96.00 113 ILE A C 1
ATOM 956 O O . ILE A 1 113 ? -3.705 -3.218 18.750 1.00 96.00 113 ILE A O 1
ATOM 960 N N . THR A 1 114 ? -2.751 -1.323 18.001 1.00 96.69 114 THR A N 1
ATOM 961 C CA . THR A 1 114 ? -2.831 -1.653 16.576 1.00 96.69 114 THR A CA 1
ATOM 962 C C . THR A 1 114 ? -1.451 -1.543 15.946 1.00 96.69 114 THR A C 1
ATOM 964 O O . THR A 1 114 ? -0.690 -0.617 16.234 1.00 96.69 114 THR A O 1
ATOM 967 N N . THR A 1 115 ? -1.128 -2.491 15.069 1.00 97.75 115 THR A N 1
ATOM 968 C CA . THR A 1 115 ? 0.054 -2.422 14.204 1.00 97.75 115 THR A CA 1
ATOM 969 C C . THR A 1 115 ? -0.371 -2.478 12.747 1.00 97.75 115 THR A C 1
ATOM 971 O O . THR A 1 115 ? -1.337 -3.158 12.402 1.00 97.75 115 THR A O 1
ATOM 974 N N . ALA A 1 116 ? 0.360 -1.781 11.884 1.00 98.00 116 ALA A N 1
ATOM 975 C CA . ALA A 1 116 ? 0.182 -1.858 10.444 1.00 98.00 116 ALA A CA 1
ATOM 976 C C . ALA A 1 116 ? 1.538 -1.981 9.751 1.00 98.00 116 ALA A C 1
ATOM 978 O O . ALA A 1 116 ? 2.507 -1.327 10.130 1.00 98.00 116 ALA A O 1
ATOM 979 N N . ASN A 1 117 ? 1.597 -2.820 8.719 1.00 98.12 117 ASN A N 1
ATOM 980 C CA . ASN A 1 117 ? 2.769 -2.957 7.864 1.00 98.12 117 ASN A CA 1
ATOM 981 C C . ASN A 1 117 ? 2.391 -2.556 6.443 1.00 98.12 117 ASN A C 1
ATOM 983 O O . ASN A 1 117 ? 1.586 -3.220 5.790 1.00 98.12 117 ASN A O 1
ATOM 987 N N . LEU A 1 118 ? 2.996 -1.477 5.969 1.00 97.62 118 LEU A N 1
ATOM 988 C CA . LEU A 1 118 ? 2.776 -0.914 4.655 1.00 97.62 118 LEU A CA 1
ATOM 989 C C . LEU A 1 118 ? 3.952 -1.263 3.742 1.00 97.62 118 LEU A C 1
ATOM 991 O O . LEU A 1 118 ? 5.085 -0.863 3.995 1.00 97.62 118 LEU A O 1
ATOM 995 N N . ASN A 1 119 ? 3.669 -1.980 2.655 1.00 97.94 119 ASN A N 1
ATOM 996 C CA . ASN A 1 119 ? 4.651 -2.339 1.633 1.00 97.94 119 ASN A CA 1
ATOM 997 C C . ASN A 1 119 ? 4.163 -1.842 0.269 1.00 97.94 119 ASN A C 1
ATOM 999 O O . ASN A 1 119 ? 3.431 -2.536 -0.436 1.00 97.94 119 ASN A O 1
ATOM 1003 N N . LEU A 1 120 ? 4.557 -0.627 -0.105 1.00 97.31 120 LEU A N 1
ATOM 1004 C CA . LEU A 1 120 ? 4.188 -0.017 -1.377 1.00 97.31 120 LEU A CA 1
ATOM 1005 C C . LEU A 1 120 ? 5.285 -0.281 -2.400 1.00 97.31 120 LEU A C 1
ATOM 1007 O O . LEU A 1 120 ? 6.344 0.341 -2.357 1.00 97.31 120 LEU A O 1
ATOM 1011 N N . LEU A 1 121 ? 5.028 -1.188 -3.340 1.00 95.50 121 LEU A N 1
ATOM 1012 C CA . LEU A 1 121 ? 6.039 -1.636 -4.295 1.00 95.50 121 LEU A CA 1
ATOM 1013 C C . LEU A 1 121 ? 5.766 -1.073 -5.695 1.00 95.50 121 LEU A C 1
ATOM 1015 O O . LEU A 1 121 ? 4.676 -1.232 -6.247 1.00 95.50 121 LEU A O 1
ATOM 1019 N N . HIS A 1 122 ? 6.764 -0.419 -6.286 1.00 92.12 122 HIS A N 1
ATOM 1020 C CA . HIS A 1 122 ? 6.871 -0.249 -7.739 1.00 92.12 122 HIS A CA 1
ATOM 1021 C C . HIS A 1 122 ? 7.889 -1.227 -8.330 1.00 92.12 122 HIS A C 1
ATOM 1023 O O . HIS A 1 122 ? 7.695 -1.740 -9.430 1.00 92.12 122 HIS A O 1
ATOM 1029 N N . TYR A 1 123 ? 8.973 -1.482 -7.600 1.00 92.44 123 TYR A N 1
ATOM 1030 C CA . TYR A 1 123 ? 9.945 -2.526 -7.882 1.00 92.44 123 TYR A CA 1
ATOM 1031 C C . TYR A 1 123 ? 9.464 -3.831 -7.237 1.00 92.44 123 TYR A C 1
ATOM 1033 O O . TYR A 1 123 ? 9.855 -4.185 -6.126 1.00 92.44 123 TYR A O 1
ATOM 1041 N N . GLY A 1 124 ? 8.524 -4.481 -7.921 1.00 91.12 124 GLY A N 1
ATOM 1042 C CA . GLY A 1 124 ? 7.946 -5.777 -7.572 1.00 91.12 124 GLY A CA 1
ATOM 1043 C C . GLY A 1 124 ? 7.718 -6.613 -8.832 1.00 91.12 124 GLY A C 1
ATOM 1044 O O . GLY A 1 124 ? 8.302 -6.334 -9.881 1.00 91.12 124 GLY A O 1
ATOM 1045 N N . PHE A 1 125 ? 6.854 -7.626 -8.753 1.00 91.62 125 PHE A N 1
ATOM 1046 C CA . PHE A 1 125 ? 6.552 -8.464 -9.913 1.00 91.62 125 PHE A CA 1
ATOM 1047 C C . PHE A 1 125 ? 5.976 -7.643 -11.078 1.00 91.62 125 PHE A C 1
ATOM 1049 O O . PHE A 1 125 ? 5.067 -6.827 -10.917 1.00 91.62 125 PHE A O 1
ATOM 1056 N N . SER A 1 126 ? 6.511 -7.873 -12.275 1.00 89.38 126 SER A N 1
ATOM 1057 C CA . SER A 1 126 ? 6.062 -7.238 -13.508 1.00 89.38 126 SER A CA 1
ATOM 1058 C C . SER A 1 126 ? 6.304 -8.165 -14.693 1.00 89.38 126 SER A C 1
ATOM 1060 O O . SER A 1 126 ? 7.256 -8.939 -14.708 1.00 89.38 126 SER A O 1
ATOM 1062 N N . ARG A 1 127 ? 5.470 -8.037 -15.729 1.00 90.25 127 ARG A N 1
ATOM 1063 C CA . ARG A 1 127 ? 5.631 -8.719 -17.021 1.00 90.25 127 ARG A CA 1
ATOM 1064 C C . ARG A 1 127 ? 6.379 -7.881 -18.059 1.00 90.25 127 ARG A C 1
ATOM 1066 O O . ARG A 1 127 ? 6.305 -8.160 -19.254 1.00 90.25 127 ARG A O 1
ATOM 1073 N N . ARG A 1 128 ? 7.081 -6.828 -17.628 1.00 87.88 128 ARG A N 1
ATOM 1074 C CA . ARG A 1 128 ? 7.924 -5.999 -18.500 1.00 87.88 128 ARG A CA 1
ATOM 1075 C C . ARG A 1 128 ? 9.116 -6.813 -19.002 1.00 87.88 128 ARG A C 1
ATOM 1077 O O . ARG A 1 128 ? 10.152 -6.874 -18.353 1.00 87.88 128 ARG A O 1
ATOM 1084 N N . GLY A 1 129 ? 8.962 -7.404 -20.181 1.00 88.62 129 GLY A N 1
ATOM 1085 C CA . GLY A 1 129 ? 10.002 -8.151 -20.893 1.00 88.62 129 GLY A CA 1
ATOM 1086 C C . GLY A 1 129 ? 10.691 -7.330 -21.984 1.00 88.62 129 GLY A C 1
ATOM 1087 O O . GLY A 1 129 ? 10.932 -7.842 -23.073 1.00 88.62 129 GLY A O 1
ATOM 1088 N N . TRP A 1 130 ? 10.922 -6.036 -21.763 1.00 88.12 130 TRP A N 1
ATOM 1089 C CA . TRP A 1 130 ? 11.545 -5.153 -22.753 1.00 88.12 130 TRP A CA 1
ATOM 1090 C C . TRP A 1 130 ? 12.427 -4.097 -22.103 1.00 88.12 130 TRP A C 1
ATOM 1092 O O . TRP A 1 130 ? 12.182 -3.631 -20.995 1.00 88.12 130 TRP A O 1
ATOM 1102 N N . PHE A 1 131 ? 13.411 -3.647 -22.872 1.00 88.00 131 PHE A N 1
ATOM 1103 C CA . PHE A 1 131 ? 14.353 -2.598 -22.498 1.00 88.00 131 PHE A CA 1
ATOM 1104 C C . PHE A 1 131 ? 13.972 -1.218 -23.076 1.00 88.00 131 PHE A C 1
ATOM 1106 O O . PHE A 1 131 ? 14.626 -0.221 -22.807 1.00 88.00 131 PHE A O 1
ATOM 1113 N N . LYS A 1 132 ? 12.898 -1.113 -23.866 1.00 86.62 132 LYS A N 1
ATOM 1114 C CA . LYS A 1 132 ? 12.332 0.168 -24.320 1.00 86.62 132 LYS A CA 1
ATOM 1115 C C . LYS A 1 132 ? 10.826 0.136 -24.170 1.00 86.62 132 LYS A C 1
ATOM 1117 O O . LYS A 1 132 ? 10.205 -0.862 -24.530 1.00 86.62 132 LYS A O 1
ATOM 1122 N N . SER A 1 133 ? 10.240 1.227 -23.694 1.00 79.38 133 SER A N 1
ATOM 1123 C CA . SER A 1 133 ? 8.790 1.329 -23.574 1.00 79.38 133 SER A CA 1
ATOM 1124 C C . SER A 1 133 ? 8.109 1.159 -24.925 1.00 79.38 133 SER A C 1
ATOM 1126 O O . SER A 1 133 ? 8.506 1.796 -25.898 1.00 79.38 133 SER A O 1
ATOM 1128 N N . ARG A 1 134 ? 7.063 0.333 -24.959 1.00 74.88 134 ARG A N 1
ATOM 1129 C CA . ARG A 1 134 ? 6.234 0.098 -26.152 1.00 74.88 134 ARG A CA 1
ATOM 1130 C C . ARG A 1 134 ? 4.876 0.797 -26.073 1.00 74.88 134 ARG A C 1
ATOM 1132 O O . ARG A 1 134 ? 4.343 1.213 -27.089 1.00 74.88 134 ARG A O 1
ATOM 1139 N N . ASP A 1 135 ? 4.353 0.932 -24.858 1.00 71.31 135 ASP A N 1
ATOM 1140 C CA . ASP A 1 135 ? 3.096 1.596 -24.512 1.00 71.31 135 ASP A CA 1
ATOM 1141 C C . ASP A 1 135 ? 3.319 2.373 -23.200 1.00 71.31 135 ASP A C 1
ATOM 1143 O O . ASP A 1 135 ? 4.182 2.007 -22.393 1.00 71.31 135 ASP A O 1
ATOM 1147 N N . TYR A 1 136 ? 2.592 3.464 -22.977 1.00 66.44 136 TYR A N 1
ATOM 1148 C CA . TYR A 1 136 ? 2.766 4.333 -21.812 1.00 66.44 136 TYR A CA 1
ATOM 1149 C C . TYR A 1 136 ? 1.790 4.044 -20.666 1.00 66.44 136 TYR A C 1
ATOM 1151 O O . TYR A 1 136 ? 2.018 4.555 -19.570 1.00 66.44 136 TYR A O 1
ATOM 1159 N N . TYR A 1 137 ? 0.756 3.215 -20.863 1.00 66.50 137 TYR A N 1
ATOM 1160 C CA . TYR A 1 137 ? -0.297 3.033 -19.858 1.00 66.50 137 TYR A CA 1
ATOM 1161 C C . TYR A 1 137 ? -0.759 1.573 -19.686 1.00 66.50 137 TYR A C 1
ATOM 1163 O O . TYR A 1 137 ? -0.198 0.837 -18.867 1.00 66.50 137 TYR A O 1
ATOM 1171 N N . LYS A 1 138 ? -1.781 1.133 -20.428 1.00 63.09 138 LYS A N 1
ATOM 1172 C CA . LYS A 1 138 ? -2.363 -0.218 -20.364 1.00 63.09 138 LYS A CA 1
ATOM 1173 C C . LYS A 1 138 ? -1.754 -1.030 -21.510 1.00 63.09 138 LYS A C 1
ATOM 1175 O O . LYS A 1 138 ? -1.918 -0.603 -22.637 1.00 63.09 138 LYS A O 1
ATOM 1180 N N . LYS A 1 139 ? -1.117 -2.184 -21.227 1.00 72.19 139 LYS A N 1
ATOM 1181 C CA . LYS A 1 139 ? -0.294 -3.052 -22.134 1.00 72.19 139 LYS A CA 1
ATOM 1182 C C . LYS A 1 139 ? 1.232 -2.898 -22.014 1.00 72.19 139 LYS A C 1
ATOM 1184 O O . LYS A 1 139 ? 1.987 -3.366 -22.864 1.00 72.19 139 LYS A O 1
ATOM 1189 N N . ASN A 1 140 ? 1.692 -2.253 -20.944 1.00 79.12 140 ASN A N 1
ATOM 1190 C CA . ASN A 1 140 ? 3.112 -2.098 -20.630 1.00 79.12 140 ASN A CA 1
ATOM 1191 C C . ASN A 1 140 ? 3.540 -3.046 -19.487 1.00 79.12 140 ASN A C 1
ATOM 1193 O O . ASN A 1 140 ? 4.336 -2.656 -18.634 1.00 79.12 140 ASN A O 1
ATOM 1197 N N . GLY A 1 141 ? 2.997 -4.269 -19.408 1.00 84.38 141 GLY A N 1
ATOM 1198 C CA . GLY A 1 141 ? 3.489 -5.314 -18.491 1.00 84.38 141 GLY A CA 1
ATOM 1199 C C . GLY A 1 141 ? 3.246 -5.016 -17.011 1.00 84.38 141 GLY A C 1
ATOM 1200 O O . GLY A 1 141 ? 3.809 -5.670 -16.127 1.00 84.38 141 GLY A O 1
ATOM 1201 N N . ARG A 1 142 ? 2.430 -3.994 -16.731 1.00 83.44 142 ARG A N 1
ATOM 1202 C CA . ARG A 1 142 ? 1.931 -3.666 -15.400 1.00 83.44 142 ARG A CA 1
ATOM 1203 C C . ARG A 1 142 ? 0.836 -4.669 -15.052 1.00 83.44 142 ARG A C 1
ATOM 1205 O O . ARG A 1 142 ? -0.142 -4.779 -15.783 1.00 83.44 142 ARG A O 1
ATOM 1212 N N . VAL A 1 143 ? 1.016 -5.347 -13.929 1.00 89.75 143 VAL A N 1
ATOM 1213 C CA . VAL A 1 143 ? 0.072 -6.309 -13.359 1.00 89.75 143 VAL A CA 1
ATOM 1214 C C . VAL A 1 143 ? -0.223 -5.912 -11.917 1.00 89.75 143 VAL A C 1
ATOM 1216 O O . VAL A 1 143 ? 0.639 -5.342 -11.245 1.00 89.75 143 VAL A O 1
ATOM 1219 N N . ARG A 1 144 ? -1.450 -6.157 -11.459 1.00 91.12 144 ARG A N 1
ATOM 1220 C CA . ARG A 1 144 ? -1.892 -5.846 -10.096 1.00 91.12 144 ARG A CA 1
ATOM 1221 C C . ARG A 1 144 ? -1.562 -6.990 -9.145 1.00 91.12 144 ARG A C 1
ATOM 1223 O O . ARG A 1 144 ? -1.932 -8.130 -9.413 1.00 91.12 144 ARG A O 1
ATOM 1230 N N . HIS A 1 145 ? -0.856 -6.671 -8.062 1.00 94.25 145 HIS A N 1
ATOM 1231 C CA . HIS A 1 145 ? -0.517 -7.592 -6.976 1.00 94.25 145 HIS A CA 1
ATOM 1232 C C . HIS A 1 145 ? -0.746 -6.884 -5.647 1.00 94.25 145 HIS A C 1
ATOM 1234 O O . HIS A 1 145 ? 0.132 -6.188 -5.143 1.00 94.25 145 HIS A O 1
ATOM 1240 N N . GLU A 1 146 ? -1.952 -7.027 -5.114 1.00 95.12 146 GLU A N 1
ATOM 1241 C CA . GLU A 1 146 ? -2.402 -6.343 -3.903 1.00 95.12 146 GLU A CA 1
ATOM 1242 C C . GLU A 1 146 ? -2.851 -7.375 -2.871 1.00 95.12 146 GLU A C 1
ATOM 1244 O O . GLU A 1 146 ? -3.492 -8.377 -3.202 1.00 95.12 146 GLU A O 1
ATOM 1249 N N . ARG A 1 147 ? -2.476 -7.138 -1.612 1.00 96.06 147 ARG A N 1
ATOM 1250 C CA . ARG A 1 147 ? -2.853 -7.980 -0.480 1.00 96.06 147 ARG A CA 1
ATOM 1251 C C . ARG A 1 147 ? -3.103 -7.118 0.745 1.00 96.06 147 ARG A C 1
ATOM 1253 O O . ARG A 1 147 ? -2.231 -6.339 1.123 1.00 96.06 147 ARG A O 1
ATOM 1260 N N . VAL A 1 148 ? -4.238 -7.340 1.394 1.00 97.19 148 VAL A N 1
ATOM 1261 C CA . VAL A 1 148 ? -4.560 -6.776 2.707 1.00 97.19 148 VAL A CA 1
ATOM 1262 C C . VAL A 1 148 ? -4.872 -7.930 3.650 1.00 97.19 148 VAL A C 1
ATOM 1264 O O . VAL A 1 148 ? -5.604 -8.851 3.297 1.00 97.19 148 VAL A O 1
ATOM 1267 N N . THR A 1 149 ? -4.293 -7.904 4.846 1.00 97.88 149 THR A N 1
ATOM 1268 C CA . THR A 1 149 ? -4.630 -8.845 5.917 1.00 97.88 149 THR A CA 1
ATOM 1269 C C . THR A 1 149 ? -5.003 -8.044 7.147 1.00 97.88 149 THR A C 1
ATOM 1271 O O . THR A 1 149 ? -4.188 -7.272 7.647 1.00 97.88 149 THR A O 1
ATOM 1274 N N . ILE A 1 150 ? -6.226 -8.239 7.623 1.00 97.56 150 ILE A N 1
ATOM 1275 C CA . ILE A 1 150 ? -6.758 -7.597 8.821 1.00 97.56 150 ILE A CA 1
ATOM 1276 C C . ILE A 1 150 ? -6.942 -8.692 9.861 1.00 97.56 150 ILE A C 1
ATOM 1278 O O . ILE A 1 150 ? -7.646 -9.667 9.609 1.00 97.56 150 ILE A O 1
ATOM 1282 N N . ASN A 1 151 ? -6.306 -8.537 11.017 1.00 97.12 151 ASN A N 1
ATOM 1283 C CA . ASN A 1 151 ? -6.459 -9.446 12.146 1.00 97.12 151 ASN A CA 1
ATOM 1284 C C . ASN A 1 151 ? -7.087 -8.677 13.303 1.00 97.12 15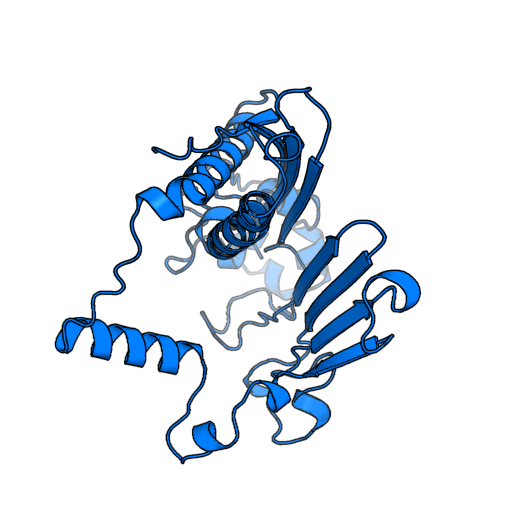1 ASN A C 1
ATOM 1286 O O . ASN A 1 151 ? -6.525 -7.675 13.742 1.00 97.12 151 ASN A O 1
ATOM 1290 N N . VAL A 1 152 ? -8.217 -9.160 13.815 1.00 94.75 152 VAL A N 1
ATOM 1291 C CA . VAL A 1 152 ? -8.874 -8.585 14.995 1.00 94.75 152 VAL A CA 1
ATOM 1292 C C . VAL A 1 152 ? -8.723 -9.571 16.146 1.00 94.75 152 VAL A C 1
ATOM 1294 O O . VAL A 1 152 ? -9.588 -10.414 16.393 1.00 94.75 152 VAL A O 1
ATOM 1297 N N . GLY A 1 153 ? -7.577 -9.489 16.828 1.00 91.25 153 GLY A N 1
ATOM 1298 C CA . GLY A 1 153 ? -7.243 -10.362 17.954 1.00 91.25 153 GLY A CA 1
ATOM 1299 C C . GLY A 1 153 ? -7.491 -11.853 17.649 1.00 91.25 153 GLY A C 1
ATOM 1300 O O . GLY A 1 153 ? -7.218 -12.298 16.535 1.00 91.25 153 GLY A O 1
ATOM 1301 N N . PRO A 1 154 ? -8.026 -12.634 18.607 1.00 95.44 154 PRO A N 1
ATOM 1302 C CA . PRO A 1 154 ? -8.365 -14.044 18.402 1.00 95.44 154 PRO A CA 1
ATOM 1303 C C . PRO A 1 154 ? -9.734 -14.256 17.726 1.00 95.44 154 PRO A C 1
ATOM 1305 O O . PRO A 1 154 ? -10.234 -15.381 17.724 1.00 95.44 154 PRO A O 1
ATOM 1308 N N . LEU A 1 155 ? -10.385 -13.191 17.239 1.00 96.56 155 LEU A N 1
ATOM 1309 C CA . LEU A 1 155 ? -11.791 -13.222 16.828 1.00 96.56 155 LEU A CA 1
ATOM 1310 C C . LEU A 1 155 ? -11.954 -13.514 15.341 1.00 96.56 155 LEU A C 1
ATOM 1312 O O . LEU A 1 155 ? -12.772 -14.353 14.968 1.00 96.56 155 LEU A O 1
ATOM 1316 N N . LEU A 1 156 ? -11.210 -12.810 14.488 1.00 97.25 156 LEU A N 1
ATOM 1317 C CA . LEU A 1 156 ? -11.325 -12.967 13.043 1.00 97.25 156 LEU A CA 1
ATOM 1318 C C . LEU A 1 156 ? -10.068 -12.520 12.296 1.00 97.25 156 LEU A C 1
ATOM 1320 O O . LEU A 1 156 ? -9.345 -11.618 12.727 1.00 97.25 156 LEU A O 1
ATOM 1324 N N . THR A 1 157 ? -9.889 -13.109 11.119 1.00 98.31 157 THR A N 1
ATOM 1325 C CA . THR A 1 157 ? -8.911 -12.693 10.115 1.00 98.31 157 THR A CA 1
ATOM 1326 C C . THR A 1 157 ? -9.625 -12.496 8.785 1.00 98.31 157 THR A C 1
ATOM 1328 O O . THR A 1 157 ? -10.332 -13.389 8.323 1.00 98.31 157 THR A O 1
ATOM 1331 N N . ILE A 1 158 ? -9.404 -11.348 8.147 1.00 98.19 158 ILE A N 1
ATOM 1332 C CA . ILE A 1 158 ? -9.857 -11.060 6.783 1.00 98.19 158 ILE A CA 1
ATOM 1333 C C . ILE A 1 158 ? -8.629 -10.980 5.886 1.00 98.19 158 ILE A C 1
ATOM 1335 O O . ILE A 1 158 ? -7.680 -10.250 6.177 1.00 98.19 158 ILE A O 1
ATOM 1339 N N . GLN A 1 159 ? -8.645 -11.722 4.787 1.00 98.25 159 GLN A N 1
ATOM 1340 C CA . GLN A 1 159 ? -7.619 -11.690 3.758 1.00 98.25 159 GLN A CA 1
ATOM 1341 C C . GLN A 1 159 ? -8.239 -11.218 2.452 1.00 98.25 159 GLN A C 1
ATOM 1343 O O . GLN A 1 159 ? -9.156 -11.844 1.940 1.00 98.25 159 GLN A O 1
ATOM 1348 N N . ILE A 1 160 ? -7.713 -10.128 1.909 1.00 97.38 160 ILE A N 1
ATOM 1349 C CA . ILE A 1 160 ? -8.119 -9.579 0.618 1.00 97.38 160 ILE A CA 1
ATOM 1350 C C . ILE A 1 160 ? -6.952 -9.765 -0.338 1.00 97.38 160 ILE A C 1
ATOM 1352 O O . ILE A 1 160 ? -5.825 -9.363 -0.027 1.00 97.38 160 ILE A O 1
ATOM 1356 N N . GLN A 1 161 ? -7.204 -10.384 -1.486 1.00 96.94 161 GLN A N 1
ATOM 1357 C CA . GLN A 1 161 ? -6.179 -10.708 -2.472 1.00 96.94 161 GLN A CA 1
ATOM 1358 C C . GLN A 1 161 ? -6.638 -10.317 -3.866 1.00 96.94 161 GLN A C 1
ATOM 1360 O O . GLN A 1 161 ? -7.748 -10.626 -4.283 1.00 96.94 161 GLN A O 1
ATOM 1365 N N . SER A 1 162 ? -5.751 -9.658 -4.604 1.00 95.06 162 SER A N 1
ATOM 1366 C CA . SER A 1 162 ? -6.005 -9.242 -5.975 1.00 95.06 162 SER A CA 1
ATOM 1367 C C . SER A 1 162 ? -4.732 -9.423 -6.788 1.00 95.06 162 SER A C 1
ATOM 1369 O O . SER A 1 162 ? -3.775 -8.650 -6.687 1.00 95.06 162 SER A O 1
ATOM 1371 N N . TYR A 1 163 ? -4.706 -10.506 -7.562 1.00 95.19 163 TYR A N 1
ATOM 1372 C CA . TYR A 1 163 ? -3.508 -11.004 -8.243 1.00 95.19 163 TYR A CA 1
ATOM 1373 C C . TYR A 1 163 ? -3.754 -11.213 -9.723 1.00 95.19 163 TYR A C 1
ATOM 1375 O O . TYR A 1 163 ? -4.591 -12.026 -10.103 1.00 95.19 163 TYR A O 1
ATOM 1383 N N . GLN A 1 164 ? -2.950 -10.538 -10.536 1.00 93.88 164 GLN A N 1
ATOM 1384 C CA . GLN A 1 164 ? -2.961 -10.652 -11.985 1.00 93.88 164 GLN A CA 1
ATOM 1385 C C . GLN A 1 164 ? -1.643 -11.243 -12.488 1.00 93.88 164 GLN A C 1
ATOM 1387 O O . GLN A 1 164 ? -0.551 -10.790 -12.143 1.00 93.88 164 GLN A O 1
ATOM 1392 N N . SER A 1 165 ? -1.741 -12.227 -13.370 1.00 92.06 165 SER A N 1
ATOM 1393 C CA . SER A 1 165 ? -0.647 -12.698 -14.219 1.00 92.06 165 SER A CA 1
ATOM 1394 C C . SER A 1 165 ? -0.912 -12.365 -15.689 1.00 92.06 165 SER A C 1
ATOM 1396 O O . SER A 1 165 ? 0.013 -12.378 -16.492 1.00 92.06 165 SER A O 1
ATOM 1398 N N . LYS A 1 166 ? -2.142 -11.990 -16.052 1.00 88.25 166 LYS A N 1
ATOM 1399 C CA . LYS A 1 166 ? -2.547 -11.549 -17.394 1.00 88.25 166 LYS A CA 1
ATOM 1400 C C . LYS A 1 166 ? -2.436 -10.025 -17.572 1.00 88.25 166 LYS A C 1
ATOM 1402 O O . LYS A 1 166 ? -2.505 -9.265 -16.610 1.00 88.25 166 LYS A O 1
ATOM 1407 N N . GLU A 1 167 ? -2.251 -9.571 -18.810 1.00 85.31 167 GLU A N 1
ATOM 1408 C CA . GLU A 1 167 ? -2.420 -8.168 -19.207 1.00 85.31 167 GLU A CA 1
ATOM 1409 C C . GLU A 1 167 ? -3.810 -7.981 -19.825 1.00 85.31 167 GLU A C 1
ATOM 1411 O O . GLU A 1 167 ? -4.426 -8.939 -20.273 1.00 85.31 167 GLU A O 1
ATOM 1416 N N . ILE A 1 168 ? -4.296 -6.741 -19.937 1.00 81.69 168 ILE A N 1
ATOM 1417 C CA . ILE A 1 168 ? -5.628 -6.457 -20.513 1.00 81.69 168 ILE A CA 1
ATOM 1418 C C . ILE A 1 168 ? -5.791 -7.028 -21.934 1.00 81.69 168 ILE A C 1
ATOM 1420 O O . ILE A 1 168 ? -6.888 -7.424 -22.311 1.00 81.69 168 ILE A O 1
ATOM 1424 N N . LYS A 1 169 ? -4.707 -7.095 -22.719 1.00 81.81 169 LYS A N 1
ATOM 1425 C CA . LYS A 1 169 ? -4.712 -7.704 -24.063 1.00 81.81 169 LYS A CA 1
ATOM 1426 C C . LYS A 1 169 ? -4.911 -9.227 -24.048 1.00 81.81 169 LYS A C 1
ATOM 1428 O O . LYS A 1 169 ? -5.293 -9.777 -25.068 1.00 81.81 169 LYS A O 1
ATOM 1433 N N . ASP A 1 170 ? -4.648 -9.873 -22.913 1.00 85.25 170 ASP A N 1
ATOM 1434 C CA . ASP A 1 170 ? -4.781 -11.319 -22.714 1.00 85.25 170 ASP A CA 1
ATOM 1435 C C . ASP A 1 170 ? -6.179 -11.684 -22.170 1.00 85.25 170 ASP A C 1
ATOM 1437 O O . ASP A 1 170 ? -6.404 -12.830 -21.780 1.00 85.25 170 ASP A O 1
ATOM 1441 N N . ARG A 1 171 ? -7.106 -10.712 -22.083 1.00 83.88 171 ARG A N 1
ATOM 1442 C CA . ARG A 1 171 ? -8.451 -10.912 -21.534 1.00 83.88 171 ARG A CA 1
ATOM 1443 C C . ARG A 1 171 ? -9.182 -12.003 -22.303 1.00 83.88 171 ARG A C 1
ATOM 1445 O O . ARG A 1 171 ? -9.382 -11.899 -23.511 1.00 83.88 171 ARG A O 1
ATOM 1452 N N . THR A 1 172 ? -9.661 -12.992 -21.565 1.00 83.31 172 THR A N 1
ATOM 1453 C CA . THR A 1 172 ? -10.635 -13.967 -22.054 1.00 83.31 172 THR A CA 1
ATOM 1454 C C . THR A 1 172 ? -11.995 -13.692 -21.412 1.00 83.31 172 THR A C 1
ATOM 1456 O O . THR A 1 172 ? -12.061 -13.070 -20.361 1.00 83.31 172 THR A O 1
ATOM 1459 N N . ASN A 1 173 ? -13.099 -14.149 -22.005 1.00 79.62 173 ASN A N 1
ATOM 1460 C CA . ASN A 1 173 ? -14.425 -14.085 -21.362 1.00 79.62 173 ASN A CA 1
ATOM 1461 C C . ASN A 1 173 ? -14.725 -15.374 -20.574 1.00 79.62 173 ASN A C 1
ATOM 1463 O O . ASN A 1 173 ? -15.848 -15.875 -20.579 1.00 79.62 173 ASN A O 1
ATOM 1467 N N . SER A 1 174 ? -13.698 -15.963 -19.957 1.00 84.12 174 SER A N 1
ATOM 1468 C CA . SER A 1 174 ? -13.792 -17.246 -19.260 1.00 84.12 174 SER A CA 1
ATOM 1469 C C . SER A 1 174 ? -13.896 -17.066 -17.744 1.00 84.12 174 SER A C 1
ATOM 1471 O O . SER A 1 174 ? -13.503 -16.041 -17.187 1.00 84.12 174 SER A O 1
ATOM 1473 N N . LYS A 1 175 ? -14.384 -18.104 -17.052 1.00 80.88 175 LYS A N 1
ATOM 1474 C CA . LYS A 1 175 ? -14.424 -18.136 -15.578 1.00 80.88 175 LYS A CA 1
ATOM 1475 C C . LYS A 1 175 ? -13.030 -18.052 -14.943 1.00 80.88 175 LYS A C 1
ATOM 1477 O O . LYS A 1 175 ? -12.916 -17.648 -13.793 1.00 80.88 175 LYS A O 1
ATOM 1482 N N . GLU A 1 176 ? -11.977 -18.390 -15.683 1.00 86.12 176 GLU A N 1
ATOM 1483 C CA . GLU A 1 176 ? -10.594 -18.303 -15.205 1.00 86.12 176 GLU A CA 1
ATOM 1484 C C . GLU A 1 176 ? -10.158 -16.858 -14.935 1.00 86.12 176 GLU A C 1
ATOM 1486 O O . GLU A 1 176 ? -9.208 -16.639 -14.191 1.00 86.12 176 GLU A O 1
ATOM 1491 N N . GLU A 1 177 ? -10.843 -15.855 -15.499 1.00 86.75 177 GLU A N 1
ATOM 1492 C CA . GLU A 1 177 ? -10.532 -14.452 -15.207 1.00 86.75 177 GLU A CA 1
ATOM 1493 C C . GLU A 1 177 ? -10.796 -14.063 -13.751 1.00 86.75 177 GLU A C 1
ATOM 1495 O O . GLU A 1 177 ? -10.216 -13.083 -13.290 1.00 86.75 177 GLU A O 1
ATOM 1500 N N . THR A 1 178 ? -11.628 -14.818 -13.025 1.00 87.56 178 THR A N 1
ATOM 1501 C CA . THR A 1 178 ? -11.910 -14.570 -11.602 1.00 87.56 178 THR A CA 1
ATOM 1502 C C . THR A 1 178 ? -11.015 -15.365 -10.653 1.00 87.56 178 THR A C 1
ATOM 1504 O O . THR A 1 178 ? -11.101 -15.173 -9.447 1.00 87.56 178 THR A O 1
ATOM 1507 N N . GLU A 1 179 ? -10.181 -16.269 -11.167 1.00 91.56 179 GLU A N 1
ATOM 1508 C CA . GLU A 1 179 ? -9.264 -17.087 -10.363 1.00 91.56 179 GLU A CA 1
ATOM 1509 C C . GLU A 1 179 ? -7.876 -16.426 -10.265 1.00 91.56 179 GLU A C 1
ATOM 1511 O O . GLU A 1 179 ? -7.544 -15.603 -11.122 1.00 91.56 179 GLU A O 1
ATOM 1516 N N . PRO A 1 180 ? -7.031 -16.777 -9.272 1.00 93.88 180 PRO A N 1
ATOM 1517 C CA . PRO A 1 180 ? -5.699 -16.194 -9.118 1.00 93.88 180 PRO A CA 1
ATOM 1518 C C . PRO A 1 180 ? -4.894 -16.128 -10.424 1.00 93.88 180 PRO A C 1
ATOM 1520 O O . PRO A 1 180 ? -4.611 -17.142 -11.059 1.00 93.88 180 PRO A O 1
ATOM 1523 N N . GLY A 1 181 ? -4.504 -14.913 -10.819 1.00 92.00 181 GLY A N 1
ATOM 1524 C CA . GLY A 1 181 ? -3.804 -14.636 -12.075 1.00 92.00 181 GLY A CA 1
ATOM 1525 C C . GLY A 1 181 ? -4.700 -14.089 -13.195 1.00 92.00 181 GLY A C 1
ATOM 1526 O O . GLY A 1 181 ? -4.199 -13.421 -14.107 1.00 92.00 181 GLY A O 1
ATOM 1527 N N . GLY A 1 182 ? -6.012 -14.297 -13.108 1.00 91.75 182 GLY A N 1
ATOM 1528 C CA . GLY A 1 182 ? -7.012 -13.676 -13.972 1.00 91.75 182 GLY A CA 1
ATOM 1529 C C . GLY A 1 182 ? -7.099 -12.156 -13.796 1.00 91.75 182 GLY A C 1
ATOM 1530 O O . GLY A 1 182 ? -6.638 -11.595 -12.800 1.00 91.75 182 GLY A O 1
ATOM 1531 N N . LEU A 1 183 ? -7.667 -11.454 -14.779 1.00 88.62 183 LEU A N 1
ATOM 1532 C CA . LEU A 1 183 ? -7.769 -9.989 -14.746 1.00 88.62 183 LEU A CA 1
ATOM 1533 C C . LEU A 1 183 ? -8.763 -9.468 -13.701 1.00 88.62 183 LEU A C 1
ATOM 1535 O O . LEU A 1 183 ? -8.577 -8.362 -13.186 1.00 88.62 183 LEU A O 1
ATOM 1539 N N . GLU A 1 184 ? -9.769 -10.272 -13.373 1.00 87.44 184 GLU A N 1
ATOM 1540 C CA . GLU A 1 184 ? -10.874 -9.961 -12.461 1.00 87.44 184 GLU A CA 1
ATOM 1541 C C . GLU A 1 184 ? -10.748 -10.712 -11.124 1.00 87.44 184 GLU A C 1
ATOM 1543 O O . GLU A 1 184 ? -11.703 -10.786 -10.353 1.00 87.44 184 GLU A O 1
ATOM 1548 N N . HIS A 1 185 ? -9.572 -11.277 -10.826 1.00 92.88 185 HIS A N 1
ATOM 1549 C CA . HIS A 1 185 ? -9.313 -11.898 -9.534 1.00 92.88 185 HIS A CA 1
ATOM 1550 C C . HIS A 1 185 ? -9.304 -10.840 -8.430 1.00 92.88 185 HIS A C 1
ATOM 1552 O O . HIS A 1 185 ? -8.447 -9.945 -8.408 1.00 92.88 185 HIS A O 1
ATOM 1558 N N . PHE A 1 186 ? -10.270 -10.970 -7.529 1.00 94.06 186 PHE A N 1
ATOM 1559 C CA . PHE A 1 186 ? -10.368 -10.242 -6.278 1.00 94.06 186 PHE A CA 1
ATOM 1560 C C . PHE A 1 186 ? -11.191 -11.100 -5.317 1.00 94.06 186 PHE A C 1
ATOM 1562 O O . PHE A 1 186 ? -12.388 -11.307 -5.530 1.00 94.06 186 PHE A O 1
ATOM 1569 N N . ASP A 1 187 ? -10.520 -11.612 -4.295 1.00 95.44 187 ASP A N 1
ATOM 1570 C CA . ASP A 1 187 ? -11.079 -12.532 -3.313 1.00 95.44 187 ASP A CA 1
ATOM 1571 C C . ASP A 1 187 ? -10.967 -11.915 -1.914 1.00 95.44 187 ASP A C 1
ATOM 1573 O O . ASP A 1 187 ? -9.922 -11.374 -1.546 1.00 95.44 187 ASP A O 1
ATOM 1577 N N . ILE A 1 188 ? -12.046 -12.017 -1.137 1.00 97.38 188 ILE A N 1
ATOM 1578 C CA . ILE A 1 188 ? -12.092 -11.709 0.292 1.00 97.38 188 ILE A CA 1
ATOM 1579 C C . ILE A 1 188 ? -12.380 -13.018 1.029 1.00 97.38 188 ILE A C 1
ATOM 1581 O O . ILE A 1 188 ? -13.478 -13.564 0.937 1.00 97.38 188 ILE A O 1
ATOM 1585 N N . ASP A 1 189 ? -11.400 -13.515 1.771 1.00 98.06 189 ASP A N 1
ATOM 1586 C CA . ASP A 1 189 ? -11.517 -14.679 2.642 1.00 98.06 189 ASP A CA 1
ATOM 1587 C C . ASP A 1 189 ? -11.637 -14.222 4.101 1.00 98.06 189 ASP A C 1
ATOM 1589 O O . ASP A 1 189 ? -10.780 -13.499 4.610 1.00 98.06 189 ASP A O 1
ATOM 1593 N N . ILE A 1 190 ? -12.695 -14.650 4.787 1.00 98.38 190 ILE A N 1
ATOM 1594 C CA . ILE A 1 190 ? -12.991 -14.298 6.177 1.00 98.38 190 ILE A CA 1
ATOM 1595 C C . ILE A 1 190 ? -12.974 -15.568 7.021 1.00 98.38 190 ILE A C 1
ATOM 1597 O O . ILE A 1 190 ? -13.745 -16.496 6.782 1.00 98.38 190 ILE A O 1
ATOM 1601 N N . TYR A 1 191 ? -12.120 -15.583 8.037 1.00 98.38 191 TYR A N 1
ATOM 1602 C CA . TYR A 1 191 ? -11.984 -16.659 9.013 1.00 98.38 191 TYR A CA 1
ATOM 1603 C C . TYR A 1 191 ? -12.455 -16.151 10.369 1.00 98.38 191 TYR A C 1
ATOM 1605 O O . TYR A 1 191 ? -12.045 -15.066 10.786 1.00 98.38 191 TYR A O 1
ATOM 1613 N N . ARG A 1 192 ? -13.314 -16.908 11.056 1.00 98.44 192 ARG A N 1
ATOM 1614 C CA . ARG A 1 192 ? -13.933 -16.482 12.320 1.00 98.44 192 ARG A CA 1
ATOM 1615 C C . ARG A 1 192 ? -13.747 -17.521 13.411 1.00 98.44 192 ARG A C 1
ATOM 1617 O O . ARG A 1 192 ? -13.886 -18.719 13.176 1.00 98.44 192 ARG A O 1
ATOM 1624 N N . ASN A 1 193 ? -13.521 -17.042 14.625 1.00 98.06 193 ASN A N 1
ATOM 1625 C CA . ASN A 1 193 ? -13.652 -17.830 15.837 1.00 98.06 193 ASN A CA 1
ATOM 1626 C C . ASN A 1 193 ? -15.138 -17.950 16.203 1.00 98.06 193 ASN A C 1
ATOM 1628 O O . ASN A 1 193 ? -15.677 -17.162 16.983 1.00 98.06 193 ASN A O 1
ATOM 1632 N N . VAL A 1 194 ? -15.814 -18.911 15.576 1.00 97.94 194 VAL A N 1
ATOM 1633 C CA . VAL A 1 194 ? -17.273 -19.068 15.678 1.00 97.94 194 VAL A CA 1
ATOM 1634 C C . VAL A 1 194 ? -17.754 -19.394 17.087 1.00 97.94 194 VAL A C 1
ATOM 1636 O O . VAL A 1 194 ? -18.885 -19.057 17.420 1.00 97.94 194 VAL A O 1
ATOM 1639 N N . ASP A 1 195 ? -16.899 -19.971 17.930 1.00 98.06 195 ASP A N 1
ATOM 1640 C CA . ASP A 1 195 ? -17.247 -20.275 19.319 1.00 98.06 195 ASP A CA 1
ATOM 1641 C C . ASP A 1 195 ? -17.359 -19.000 20.173 1.00 98.06 195 ASP A C 1
ATOM 1643 O O . ASP A 1 195 ? -18.041 -19.003 21.195 1.00 98.06 195 ASP A O 1
ATOM 1647 N N . ILE A 1 196 ? -16.720 -17.897 19.751 1.00 97.50 196 ILE A N 1
ATOM 1648 C CA . ILE A 1 196 ? -16.787 -16.596 20.436 1.00 97.50 196 ILE A CA 1
ATOM 1649 C C . ILE A 1 196 ? -17.788 -15.654 19.759 1.00 97.50 196 ILE A C 1
ATOM 1651 O O . ILE A 1 196 ? -18.610 -15.046 20.439 1.00 97.50 196 ILE A O 1
ATOM 1655 N N . ILE A 1 197 ? -17.700 -15.492 18.434 1.00 97.06 197 ILE A N 1
ATOM 1656 C CA . ILE A 1 197 ? -18.459 -14.462 17.694 1.00 97.06 197 ILE A CA 1
ATOM 1657 C C . ILE A 1 197 ? -19.572 -15.029 16.803 1.00 97.06 197 ILE A C 1
ATOM 1659 O O . ILE A 1 197 ? -20.279 -14.267 16.145 1.00 97.06 197 ILE A O 1
ATOM 1663 N N . GLY A 1 198 ? -19.743 -16.354 16.768 1.00 96.50 198 GLY A N 1
ATOM 1664 C CA . GLY A 1 198 ? -20.720 -17.021 15.911 1.00 96.50 198 GLY A CA 1
ATOM 1665 C C . GLY A 1 198 ? -20.407 -16.922 14.413 1.00 96.50 198 GLY A C 1
ATOM 1666 O O . GLY A 1 198 ? -19.307 -16.565 13.983 1.00 96.50 198 GLY A O 1
ATOM 1667 N N . GLY A 1 199 ? -21.409 -17.250 13.594 1.00 95.75 199 GLY A N 1
ATOM 1668 C CA . GLY A 1 199 ? -21.333 -17.164 12.135 1.00 95.75 199 GLY A CA 1
ATOM 1669 C C . GLY A 1 199 ? -20.670 -18.373 11.465 1.00 95.75 199 GLY A C 1
ATOM 1670 O O . GLY A 1 199 ? -20.655 -19.480 11.999 1.00 95.75 199 GLY A O 1
ATOM 1671 N N . LYS A 1 200 ? -20.165 -18.170 10.242 1.00 97.00 200 LYS A N 1
ATOM 1672 C CA . LYS A 1 200 ? -19.485 -19.213 9.458 1.00 97.00 200 LYS A CA 1
ATOM 1673 C C . LYS A 1 200 ? -17.992 -19.231 9.773 1.00 97.00 200 LYS A C 1
ATOM 1675 O O . LYS A 1 200 ? -17.360 -18.174 9.768 1.00 97.00 200 LYS A O 1
ATOM 1680 N N . VAL A 1 201 ? -17.444 -20.437 9.949 1.00 97.38 201 VAL A N 1
ATOM 1681 C CA . VAL A 1 201 ? -16.009 -20.680 10.209 1.00 97.38 201 VAL A CA 1
ATOM 1682 C C . VAL A 1 201 ? -15.141 -20.038 9.131 1.00 97.38 201 VAL A C 1
ATOM 1684 O O . VAL A 1 201 ? -14.164 -19.355 9.434 1.00 97.38 201 VAL A O 1
ATOM 1687 N N . HIS A 1 202 ? -15.538 -20.224 7.875 1.00 98.12 202 HIS A N 1
ATOM 1688 C CA . HIS A 1 202 ? -14.917 -19.616 6.711 1.00 98.12 202 HIS A CA 1
ATOM 1689 C C . HIS A 1 202 ? -15.998 -19.102 5.766 1.00 98.12 202 HIS A C 1
ATOM 1691 O O . HIS A 1 202 ? -17.040 -19.734 5.570 1.00 98.12 202 HIS A O 1
ATOM 1697 N N . GLU A 1 203 ? -15.746 -17.935 5.198 1.00 97.38 203 GLU A N 1
ATOM 1698 C CA . GLU A 1 203 ? -16.574 -17.320 4.178 1.00 97.38 203 GLU A CA 1
ATOM 1699 C C . GLU A 1 203 ? -15.677 -16.707 3.114 1.00 97.38 203 GLU A C 1
ATOM 1701 O O . GLU A 1 203 ? -14.720 -16.006 3.434 1.00 97.38 203 GLU A O 1
ATOM 1706 N N . LYS A 1 204 ? -15.999 -16.971 1.850 1.00 96.12 204 LYS A N 1
ATOM 1707 C CA . LYS A 1 204 ? -15.279 -16.429 0.707 1.00 96.12 204 LYS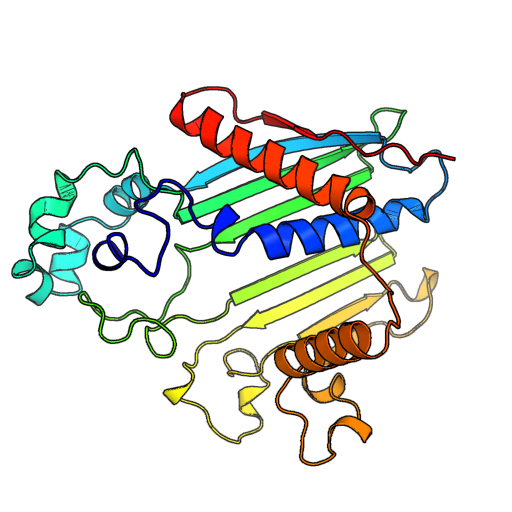 A CA 1
ATOM 1708 C C . LYS A 1 204 ? -16.226 -15.613 -0.156 1.00 96.12 204 LYS A C 1
ATOM 1710 O O . LYS A 1 204 ? -17.257 -16.129 -0.581 1.00 96.12 204 LYS A O 1
ATOM 1715 N N . ILE A 1 205 ? -15.848 -14.370 -0.421 1.00 94.38 205 ILE A N 1
ATOM 1716 C CA . ILE A 1 205 ? -16.568 -13.437 -1.286 1.00 94.38 205 ILE A CA 1
ATOM 1717 C C . ILE A 1 205 ? -15.663 -13.144 -2.480 1.00 94.38 205 ILE A C 1
ATOM 1719 O O . ILE A 1 205 ? -14.552 -12.643 -2.307 1.00 94.38 205 ILE A O 1
ATOM 1723 N N . LYS A 1 206 ? -16.111 -13.476 -3.691 1.00 90.44 206 LYS A N 1
ATOM 1724 C CA . LYS A 1 206 ? -15.396 -13.152 -4.932 1.00 90.44 206 LYS A CA 1
ATOM 1725 C C . LYS A 1 206 ? -15.897 -11.825 -5.496 1.00 90.44 206 LYS A C 1
ATOM 1727 O O . LYS A 1 206 ? -17.021 -11.414 -5.223 1.00 90.44 206 LYS A O 1
ATOM 1732 N N . LEU A 1 207 ? -15.123 -11.200 -6.384 1.00 84.31 207 LEU A N 1
ATOM 1733 C CA . LEU A 1 207 ? -15.515 -9.961 -7.073 1.00 84.31 207 LEU A CA 1
ATOM 1734 C C . LEU A 1 207 ? -16.915 -10.029 -7.692 1.00 84.31 207 LEU A C 1
ATOM 1736 O O . LEU A 1 207 ? -17.713 -9.108 -7.563 1.00 84.31 207 LEU A O 1
ATOM 1740 N N . LYS A 1 208 ? -17.217 -11.157 -8.341 1.00 78.50 208 LYS A N 1
ATOM 1741 C CA . LYS A 1 208 ? -18.511 -11.398 -8.983 1.00 78.50 208 LYS A CA 1
ATOM 1742 C C . LYS A 1 208 ? -19.690 -11.399 -8.007 1.00 78.50 208 LYS A C 1
ATOM 1744 O O . LYS A 1 208 ? -20.806 -11.141 -8.436 1.00 78.50 208 LYS A O 1
ATOM 1749 N N . ASP A 1 209 ? -19.436 -11.726 -6.741 1.00 83.69 209 ASP A N 1
ATOM 1750 C CA . ASP A 1 209 ? -20.454 -11.799 -5.696 1.00 83.69 209 ASP A CA 1
ATOM 1751 C C . ASP A 1 209 ? -20.744 -10.400 -5.126 1.00 83.69 209 ASP A C 1
ATOM 1753 O O . ASP A 1 209 ? -21.816 -10.179 -4.573 1.00 83.69 209 ASP A O 1
ATOM 1757 N N . LEU A 1 210 ? -19.809 -9.452 -5.294 1.00 78.75 210 LEU A N 1
ATOM 1758 C CA . LEU A 1 210 ? -19.993 -8.043 -4.938 1.00 78.75 210 LEU A CA 1
ATOM 1759 C C . LEU A 1 210 ? -20.860 -7.303 -5.964 1.00 78.75 210 LEU A C 1
ATOM 1761 O O . LEU A 1 210 ? -21.564 -6.359 -5.603 1.00 78.75 210 LEU A O 1
ATOM 1765 N N . TYR A 1 211 ? -20.832 -7.727 -7.232 1.00 71.88 211 TYR A N 1
ATOM 1766 C CA . TYR A 1 211 ? -21.700 -7.158 -8.258 1.00 71.88 211 TYR A CA 1
ATOM 1767 C C . TYR A 1 211 ? -23.159 -7.534 -7.979 1.00 71.88 211 TYR A C 1
ATOM 1769 O O . TYR A 1 211 ? -23.586 -8.669 -8.190 1.00 71.88 211 TYR A O 1
ATOM 1777 N N . ASP A 1 212 ? -23.924 -6.552 -7.506 1.00 60.50 212 ASP A N 1
ATOM 1778 C CA . ASP A 1 212 ? -25.343 -6.692 -7.198 1.00 60.50 212 ASP A CA 1
ATOM 1779 C C . ASP A 1 212 ? -26.139 -7.201 -8.409 1.00 60.50 212 ASP A C 1
ATOM 1781 O O . ASP A 1 212 ? -25.878 -6.821 -9.554 1.00 60.50 212 ASP A O 1
ATOM 1785 N N . LYS A 1 213 ? -27.192 -7.993 -8.179 1.00 56.50 213 LYS A N 1
ATOM 1786 C CA . LYS A 1 213 ? -28.085 -8.435 -9.273 1.00 56.50 213 LYS A CA 1
ATOM 1787 C C . LYS A 1 213 ? -28.730 -7.253 -10.012 1.00 56.50 213 LYS A C 1
ATOM 1789 O O . LYS A 1 213 ? -28.965 -7.346 -11.210 1.00 56.50 213 LYS A O 1
ATOM 1794 N N . ASN A 1 214 ? -28.949 -6.131 -9.322 1.00 50.81 214 ASN A N 1
ATOM 1795 C CA . ASN A 1 214 ? -29.495 -4.893 -9.895 1.00 50.81 214 ASN A CA 1
ATOM 1796 C C . ASN A 1 214 ? -28.472 -4.112 -10.743 1.00 50.81 214 ASN A C 1
ATOM 1798 O O . ASN A 1 214 ? -28.851 -3.309 -11.592 1.00 50.81 214 ASN A O 1
ATOM 1802 N N . ILE A 1 215 ? -27.177 -4.368 -10.537 1.00 53.50 215 ILE A N 1
ATOM 1803 C CA . ILE A 1 215 ? -26.065 -3.760 -11.276 1.00 53.50 215 ILE A CA 1
ATOM 1804 C C . ILE A 1 215 ? -25.875 -4.442 -12.650 1.00 53.50 215 ILE A C 1
ATOM 1806 O O . ILE A 1 215 ? -25.226 -3.896 -13.534 1.00 53.50 215 ILE A O 1
ATOM 1810 N N . GLN A 1 216 ? -26.519 -5.592 -12.886 1.00 52.47 216 GLN A N 1
ATOM 1811 C CA . GLN A 1 216 ? -26.546 -6.273 -14.189 1.00 52.47 216 GLN A CA 1
ATOM 1812 C C . GLN A 1 216 ? -27.472 -5.616 -15.229 1.00 52.47 216 GLN A C 1
ATOM 1814 O O . GLN A 1 216 ? -27.574 -6.114 -16.350 1.00 52.47 216 GLN A O 1
ATOM 1819 N N . ASN A 1 217 ? -28.126 -4.494 -14.904 1.00 52.62 217 ASN A N 1
ATOM 1820 C CA . ASN A 1 217 ? -28.707 -3.633 -15.932 1.00 52.62 217 ASN A CA 1
ATOM 1821 C C . ASN A 1 217 ? -27.570 -3.128 -16.838 1.00 52.62 217 ASN A C 1
ATOM 1823 O O . ASN A 1 217 ? -26.526 -2.726 -16.334 1.00 52.62 217 ASN A O 1
ATOM 1827 N N . ASN A 1 218 ? -27.773 -3.165 -18.160 1.00 55.69 218 ASN A N 1
ATOM 1828 C CA . ASN A 1 218 ? -26.783 -3.036 -19.253 1.00 55.69 218 ASN A CA 1
ATOM 1829 C C . ASN A 1 218 ? -25.775 -1.853 -19.224 1.00 55.69 218 ASN A C 1
ATOM 1831 O O . ASN A 1 218 ? -24.999 -1.716 -20.167 1.00 55.69 218 ASN A O 1
ATOM 1835 N N . ASN A 1 219 ? -25.753 -1.015 -18.186 1.00 60.91 219 ASN A N 1
ATOM 1836 C CA . ASN A 1 219 ? -24.942 0.197 -18.089 1.00 60.91 219 ASN A CA 1
ATOM 1837 C C . ASN A 1 219 ? -23.834 0.152 -17.023 1.00 60.91 219 ASN A C 1
ATOM 1839 O O . ASN A 1 219 ? -23.046 1.089 -16.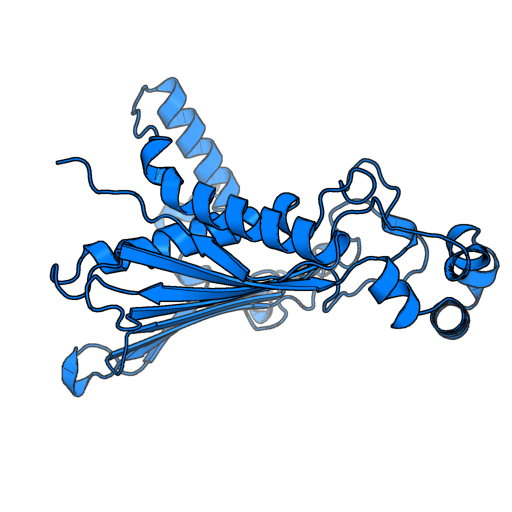953 1.00 60.91 219 ASN A O 1
ATOM 1843 N N . PHE A 1 220 ? -23.714 -0.896 -16.200 1.00 68.94 220 PHE A N 1
ATOM 1844 C CA . PHE A 1 220 ? -22.613 -0.937 -15.236 1.00 68.94 220 PHE A CA 1
ATOM 1845 C C . PHE A 1 220 ? -21.280 -1.297 -15.898 1.00 68.94 220 PHE A C 1
ATOM 1847 O O . PHE A 1 220 ? -21.041 -2.435 -16.302 1.00 68.94 220 PHE A O 1
ATOM 1854 N N . ILE A 1 221 ? -20.379 -0.319 -15.946 1.00 68.62 221 ILE A N 1
ATOM 1855 C CA . ILE A 1 221 ? -19.044 -0.447 -16.547 1.00 68.62 221 ILE A CA 1
ATOM 1856 C C . ILE A 1 221 ? -17.912 -0.561 -15.503 1.00 68.62 221 ILE A C 1
ATOM 1858 O O . ILE A 1 221 ? -16.740 -0.667 -15.869 1.00 68.62 221 ILE A O 1
ATOM 1862 N N . GLY A 1 222 ? -18.252 -0.600 -14.205 1.00 70.38 222 GLY A N 1
ATOM 1863 C CA . GLY A 1 222 ? -17.333 -0.855 -13.088 1.00 70.38 222 GLY A CA 1
ATOM 1864 C C . GLY A 1 222 ? -17.485 0.125 -11.919 1.00 70.38 222 GLY A C 1
ATOM 1865 O O . GLY A 1 222 ? -17.955 1.245 -12.095 1.00 70.38 222 GLY A O 1
ATOM 1866 N N . TYR A 1 223 ? -17.030 -0.267 -10.720 1.00 74.31 223 TYR A N 1
ATOM 1867 C CA . TYR A 1 223 ? -17.161 0.550 -9.498 1.00 74.31 223 TYR A CA 1
ATOM 1868 C C . TYR A 1 223 ? -16.493 1.923 -9.590 1.00 74.31 223 TYR A C 1
ATOM 1870 O O . TYR A 1 223 ? -16.995 2.872 -9.006 1.00 74.31 223 TYR A O 1
ATOM 1878 N N . ASN A 1 224 ? -15.395 2.048 -10.341 1.00 76.00 224 ASN A N 1
ATOM 1879 C CA . ASN A 1 224 ? -14.740 3.344 -10.530 1.00 76.00 224 ASN A CA 1
ATOM 1880 C C . ASN A 1 224 ? -15.616 4.325 -11.313 1.00 76.00 224 ASN A C 1
ATOM 1882 O O . ASN A 1 224 ? -15.629 5.505 -10.992 1.00 76.00 224 ASN A O 1
ATOM 1886 N N . GLU A 1 225 ? -16.311 3.856 -12.351 1.00 81.94 225 GLU A N 1
ATOM 1887 C CA . GLU A 1 225 ? -17.193 4.723 -13.135 1.00 81.94 225 GLU A CA 1
ATOM 1888 C C . GLU A 1 225 ? -18.494 4.976 -12.378 1.00 81.94 225 GLU A C 1
ATOM 1890 O O . GLU A 1 225 ? -18.907 6.121 -12.286 1.00 81.94 225 GLU A O 1
ATOM 1895 N N . LYS A 1 226 ? -19.046 3.954 -11.707 1.00 80.81 226 LYS A N 1
ATOM 1896 C CA . LYS A 1 226 ? -20.188 4.122 -10.799 1.00 80.81 226 LYS A CA 1
ATOM 1897 C C . LYS A 1 226 ? -19.906 5.168 -9.715 1.00 80.81 226 LYS A C 1
ATOM 1899 O O . LYS A 1 226 ? -20.713 6.057 -9.514 1.00 80.81 226 LYS A O 1
ATOM 1904 N N . SER A 1 227 ? -18.745 5.108 -9.062 1.00 79.38 227 SER A N 1
ATOM 1905 C CA . SER A 1 227 ? -18.354 6.091 -8.043 1.00 79.38 227 SER A CA 1
ATOM 1906 C C . SER A 1 227 ? -18.200 7.506 -8.620 1.00 79.38 227 SER A C 1
ATOM 1908 O O . SER A 1 227 ? -18.512 8.477 -7.938 1.00 79.38 227 SER A O 1
ATOM 1910 N N . ARG A 1 228 ? -17.756 7.647 -9.879 1.00 85.44 228 ARG A N 1
ATOM 1911 C CA . ARG A 1 228 ? -17.711 8.949 -10.568 1.00 85.44 228 ARG A CA 1
ATOM 1912 C C . ARG A 1 228 ? -19.101 9.462 -10.929 1.00 85.44 228 ARG A C 1
ATOM 1914 O O . ARG A 1 228 ? -19.329 10.659 -10.809 1.00 85.44 228 ARG A O 1
ATOM 1921 N N . GLU A 1 229 ? -19.992 8.586 -11.383 1.00 85.12 229 GLU A N 1
ATOM 1922 C CA . GLU A 1 229 ? -21.394 8.916 -11.662 1.00 85.12 229 GLU A CA 1
ATOM 1923 C C . GLU A 1 229 ? -22.099 9.357 -10.379 1.00 85.12 229 GLU A C 1
ATOM 1925 O O . GLU A 1 229 ? -22.623 10.462 -10.345 1.00 85.12 229 GLU A O 1
ATOM 1930 N N . GLU A 1 230 ? -21.989 8.578 -9.298 1.00 82.69 230 GLU A N 1
ATOM 1931 C CA . GLU A 1 230 ? -22.515 8.932 -7.971 1.00 82.69 230 GLU A CA 1
ATOM 1932 C C . GLU A 1 230 ? -21.966 10.279 -7.487 1.00 82.69 230 GLU A C 1
ATOM 1934 O O . GLU A 1 230 ? -22.714 11.110 -6.981 1.00 82.69 230 GLU A O 1
ATOM 1939 N N . PHE A 1 231 ? -20.669 10.540 -7.684 1.00 82.75 231 PHE A N 1
ATOM 1940 C CA . PHE A 1 231 ? -20.078 11.833 -7.341 1.00 82.75 231 PHE A CA 1
ATOM 1941 C C . PHE A 1 231 ? -20.686 12.991 -8.148 1.00 82.75 231 PHE A C 1
ATOM 1943 O O . PHE A 1 231 ? -20.986 14.042 -7.582 1.00 82.75 231 PHE A O 1
ATOM 1950 N N . LEU A 1 232 ? -20.861 12.820 -9.463 1.00 86.50 232 LEU A N 1
ATOM 1951 C CA . LEU A 1 232 ? -21.474 13.838 -10.318 1.00 86.50 232 LEU A CA 1
ATOM 1952 C C . LEU A 1 232 ? -22.943 14.061 -9.958 1.00 86.50 232 LEU A C 1
ATOM 1954 O O . LEU A 1 232 ? -23.366 15.211 -9.877 1.00 86.50 232 LEU A O 1
ATOM 1958 N N . ASP A 1 233 ? -23.695 12.990 -9.714 1.00 86.44 233 ASP A N 1
ATOM 1959 C CA . ASP A 1 233 ? -25.089 13.064 -9.287 1.00 86.44 233 ASP A CA 1
ATOM 1960 C C . ASP A 1 233 ? -25.199 13.832 -7.967 1.00 86.44 233 ASP A C 1
ATOM 1962 O O . ASP A 1 233 ? -25.926 14.822 -7.900 1.00 86.44 233 ASP A O 1
ATOM 1966 N N . ASN A 1 234 ? -24.409 13.471 -6.953 1.00 84.25 234 ASN A N 1
ATOM 1967 C CA . ASN A 1 234 ? -24.389 14.182 -5.672 1.00 84.25 234 ASN A CA 1
ATOM 1968 C C . ASN A 1 234 ? -24.069 15.672 -5.863 1.00 84.25 234 ASN A C 1
ATOM 1970 O O . ASN A 1 234 ? -24.770 16.526 -5.323 1.00 84.25 234 ASN A O 1
ATOM 1974 N N . TYR A 1 235 ? -23.076 15.989 -6.702 1.00 83.12 235 TYR A N 1
ATOM 1975 C CA . TYR A 1 235 ? -22.699 17.367 -7.018 1.00 83.12 235 TYR A CA 1
ATOM 1976 C C . TYR A 1 235 ? -23.828 18.160 -7.699 1.00 83.12 235 TYR A C 1
ATOM 1978 O O . TYR A 1 235 ? -24.072 19.318 -7.354 1.00 83.12 235 TYR A O 1
ATOM 1986 N N . PHE A 1 236 ? -24.529 17.569 -8.672 1.00 88.25 236 PHE A N 1
ATOM 1987 C CA . PHE A 1 236 ? -25.605 18.253 -9.398 1.00 88.25 236 PHE A CA 1
ATOM 1988 C C . PHE A 1 236 ? -26.905 18.356 -8.593 1.00 88.25 236 PHE A C 1
ATOM 1990 O O . PHE A 1 236 ? -27.618 19.356 -8.721 1.00 88.25 236 PHE A O 1
ATOM 1997 N N . TYR A 1 237 ? -27.212 17.356 -7.766 1.00 86.75 237 TYR A N 1
ATOM 1998 C CA . TYR A 1 237 ? -28.449 17.287 -6.985 1.00 86.75 237 TYR A CA 1
ATOM 1999 C C . TYR A 1 237 ? -28.312 17.816 -5.550 1.00 86.75 237 TYR A C 1
ATOM 2001 O O . TYR A 1 237 ? -29.314 17.863 -4.838 1.00 86.75 237 TYR A O 1
ATOM 2009 N N . LYS A 1 238 ? -27.121 18.296 -5.159 1.00 70.69 238 LYS A N 1
ATOM 2010 C CA . LYS A 1 238 ? -26.807 18.817 -3.816 1.00 70.69 238 LYS A CA 1
ATOM 2011 C C . LYS A 1 238 ? -27.109 17.820 -2.696 1.00 70.69 238 LYS A C 1
ATOM 2013 O O . LYS A 1 238 ? -27.550 18.209 -1.612 1.00 70.69 238 LYS A O 1
ATOM 2018 N N . ASP A 1 239 ? -26.902 16.535 -2.972 1.00 70.31 239 ASP A N 1
ATOM 2019 C CA . ASP A 1 239 ? -26.904 15.504 -1.936 1.00 70.31 239 ASP A CA 1
ATOM 2020 C C . ASP A 1 239 ? -25.496 15.468 -1.328 1.00 70.31 239 ASP A C 1
ATOM 2022 O O . ASP A 1 239 ? -24.653 14.618 -1.625 1.00 70.31 239 ASP A O 1
ATOM 2026 N N . ASP A 1 240 ? -25.197 16.533 -0.588 1.00 62.03 240 ASP A N 1
ATOM 2027 C CA . ASP A 1 240 ? -23.856 16.903 -0.159 1.00 62.03 240 ASP A CA 1
ATOM 2028 C C . ASP A 1 240 ? -23.421 16.045 1.042 1.00 62.03 240 ASP A C 1
ATOM 2030 O O . ASP A 1 240 ? -23.218 16.538 2.150 1.00 62.03 240 ASP A O 1
ATOM 2034 N N . ASN A 1 241 ? -23.195 14.748 0.814 1.00 61.44 241 ASN A N 1
ATOM 2035 C CA . ASN A 1 241 ? -22.292 13.942 1.643 1.00 61.44 241 ASN A CA 1
ATOM 2036 C C . ASN A 1 241 ? -20.841 14.377 1.362 1.00 61.44 241 ASN A C 1
ATOM 2038 O O . ASN A 1 241 ? -20.022 13.610 0.853 1.00 61.44 241 ASN A O 1
ATOM 2042 N N . VAL A 1 242 ? -20.538 15.654 1.603 1.00 60.72 242 VAL A N 1
ATOM 2043 C CA . VAL A 1 242 ? -19.205 16.218 1.398 1.00 60.72 242 VAL A CA 1
ATOM 2044 C C . VAL A 1 242 ? -18.298 15.624 2.467 1.00 60.72 242 VAL A C 1
ATOM 2046 O O . VAL A 1 242 ? -18.513 15.828 3.660 1.00 60.72 242 VAL A O 1
ATOM 2049 N N . GLY A 1 243 ? -17.293 14.862 2.038 1.00 64.81 243 GLY A N 1
ATOM 2050 C CA . GLY A 1 243 ? -16.231 14.418 2.932 1.00 64.81 243 GLY A CA 1
ATOM 2051 C C . GLY A 1 243 ? -15.535 15.635 3.535 1.00 64.81 243 GLY A C 1
ATOM 2052 O O . GLY A 1 243 ? -14.992 16.463 2.803 1.00 64.81 243 GLY A O 1
ATOM 2053 N N . ASP A 1 244 ? -15.589 15.761 4.858 1.00 78.00 244 ASP A N 1
ATOM 2054 C CA . ASP A 1 244 ? -14.867 16.807 5.575 1.00 78.00 244 ASP A CA 1
ATOM 2055 C C . ASP A 1 244 ? -13.357 16.531 5.542 1.00 78.00 244 ASP A C 1
ATOM 2057 O O . ASP A 1 244 ? -12.918 15.407 5.792 1.00 78.00 244 ASP A O 1
ATOM 2061 N N . ILE A 1 245 ? -12.549 17.557 5.273 1.00 83.56 245 ILE A N 1
ATOM 2062 C CA . ILE A 1 245 ? -11.088 17.456 5.352 1.00 83.56 245 ILE A CA 1
ATOM 2063 C C . ILE A 1 245 ? -10.622 17.083 6.765 1.00 83.56 245 ILE A C 1
ATOM 2065 O O . ILE A 1 245 ? -9.572 16.457 6.920 1.00 83.56 245 ILE A O 1
ATOM 2069 N N . GLU A 1 246 ? -11.409 17.417 7.788 1.00 85.19 246 GLU A N 1
ATOM 2070 C CA . GLU A 1 246 ? -11.173 16.998 9.169 1.00 85.19 246 GLU A CA 1
ATOM 2071 C C . GLU A 1 246 ? -11.241 15.474 9.314 1.00 85.19 246 GLU A C 1
ATOM 2073 O O . GLU A 1 246 ? -10.415 14.880 10.013 1.00 85.19 246 GLU A O 1
ATOM 2078 N N . ASN A 1 247 ? -12.120 14.805 8.559 1.00 85.06 247 ASN A N 1
ATOM 2079 C CA . ASN A 1 247 ? -12.160 13.344 8.532 1.00 85.06 247 ASN A CA 1
ATOM 2080 C C . ASN A 1 247 ? -10.862 12.763 7.948 1.00 85.06 247 ASN A C 1
ATOM 2082 O O . ASN A 1 247 ? -10.418 11.699 8.376 1.00 85.06 247 ASN A O 1
ATOM 2086 N N . GLU A 1 248 ? -10.194 13.463 7.035 1.00 90.06 248 GLU A N 1
ATOM 2087 C CA . GLU A 1 248 ? -8.943 13.010 6.411 1.00 90.06 248 GLU A CA 1
ATOM 2088 C C . GLU A 1 248 ? -7.691 13.311 7.252 1.00 90.06 248 GLU A C 1
ATOM 2090 O O . GLU A 1 248 ? -6.571 12.954 6.873 1.00 90.06 248 GLU A O 1
ATOM 2095 N N . GLN A 1 249 ? -7.837 13.935 8.425 1.00 93.19 249 GLN A N 1
ATOM 2096 C CA . GLN A 1 249 ? -6.701 14.398 9.225 1.00 93.19 249 GLN A CA 1
ATOM 2097 C C . GLN A 1 249 ? -5.730 13.267 9.598 1.00 93.19 249 GLN A C 1
ATOM 2099 O O . GLN A 1 249 ? -4.512 13.451 9.536 1.00 93.19 249 GLN A O 1
ATOM 2104 N N . LEU A 1 250 ? -6.236 12.077 9.944 1.00 94.94 250 LEU A N 1
ATOM 2105 C CA . LEU A 1 250 ? -5.377 10.928 10.246 1.00 94.94 250 LEU A CA 1
ATOM 2106 C C . LEU A 1 250 ? -4.589 10.468 9.009 1.00 94.94 250 LEU A C 1
ATOM 2108 O O . LEU A 1 250 ? -3.399 10.166 9.127 1.00 94.94 250 LEU A O 1
ATOM 2112 N N . ALA A 1 251 ? -5.225 10.435 7.835 1.00 96.00 251 ALA A N 1
ATOM 2113 C CA . ALA A 1 251 ? -4.572 10.082 6.575 1.00 96.00 251 ALA A CA 1
ATOM 2114 C C . ALA A 1 251 ? -3.431 11.062 6.269 1.00 96.00 251 ALA A C 1
ATOM 2116 O O . ALA A 1 251 ? -2.305 10.650 5.975 1.00 96.00 251 ALA A O 1
ATOM 2117 N N . ILE A 1 252 ? -3.703 12.361 6.432 1.00 95.94 252 ILE A N 1
ATOM 2118 C CA . ILE A 1 252 ? -2.741 13.450 6.235 1.00 95.94 252 ILE A CA 1
ATOM 2119 C C . ILE A 1 252 ? -1.550 13.310 7.189 1.00 95.94 252 ILE A C 1
ATOM 2121 O O . ILE A 1 252 ? -0.404 13.385 6.745 1.00 95.94 252 ILE A O 1
ATOM 2125 N N . GLU A 1 253 ? -1.787 13.062 8.480 1.00 96.88 253 GLU A N 1
ATOM 2126 C CA . GLU A 1 253 ? -0.719 12.880 9.472 1.00 96.88 253 GLU A CA 1
ATOM 2127 C C . GLU A 1 253 ? 0.140 11.646 9.160 1.00 96.88 253 GLU A C 1
ATOM 2129 O O . GLU A 1 253 ? 1.370 11.722 9.188 1.00 96.88 253 GLU A O 1
ATOM 2134 N N . ILE A 1 254 ? -0.475 10.520 8.777 1.00 97.88 254 ILE A N 1
ATOM 2135 C CA . ILE A 1 254 ? 0.268 9.324 8.357 1.00 97.88 254 ILE A CA 1
ATOM 2136 C C . ILE A 1 254 ? 1.105 9.621 7.103 1.00 97.88 254 ILE A C 1
ATOM 2138 O O . ILE A 1 254 ? 2.293 9.286 7.062 1.00 97.88 254 ILE A O 1
ATOM 2142 N N . LEU A 1 255 ? 0.518 10.245 6.078 1.00 97.69 255 LEU A N 1
ATOM 2143 C CA . LEU A 1 255 ? 1.204 10.577 4.827 1.00 97.69 255 LEU A CA 1
ATOM 2144 C C . LEU A 1 255 ? 2.371 11.545 5.066 1.00 97.69 255 LEU A C 1
ATOM 2146 O O . LEU A 1 255 ? 3.459 11.372 4.501 1.00 97.69 255 LEU A O 1
ATOM 2150 N N . TYR A 1 256 ? 2.177 12.531 5.939 1.00 97.31 256 TYR A N 1
ATOM 2151 C CA . TYR A 1 256 ? 3.210 13.471 6.353 1.00 97.31 256 TYR A CA 1
ATOM 2152 C C . TYR A 1 256 ? 4.368 12.763 7.066 1.00 97.31 256 TYR A C 1
ATOM 2154 O O . TYR A 1 256 ? 5.527 12.942 6.677 1.00 97.31 256 TYR A O 1
ATOM 2162 N N . SER A 1 257 ? 4.085 11.894 8.041 1.00 98.00 257 SER A N 1
ATOM 2163 C CA . SER A 1 257 ? 5.119 11.108 8.723 1.00 98.00 257 SER A CA 1
ATOM 2164 C C . SER A 1 257 ? 5.856 10.179 7.749 1.00 98.00 257 SER A C 1
ATOM 2166 O O . SER A 1 257 ? 7.084 10.123 7.775 1.00 98.00 257 SER A O 1
ATOM 2168 N N . CYS A 1 258 ? 5.156 9.520 6.818 1.00 97.94 258 CYS A N 1
ATOM 2169 C CA . CYS A 1 258 ? 5.783 8.748 5.736 1.00 97.94 258 CYS A CA 1
ATOM 2170 C C . CYS A 1 258 ? 6.722 9.612 4.875 1.00 97.94 258 CYS A C 1
ATOM 2172 O O . CYS A 1 258 ? 7.818 9.185 4.515 1.00 97.94 258 CYS A O 1
ATOM 2174 N N . SER A 1 259 ? 6.333 10.849 4.575 1.00 96.81 259 SER A N 1
ATOM 2175 C CA . SER A 1 259 ? 7.153 11.779 3.787 1.00 96.81 259 SER A CA 1
ATOM 2176 C C . SER A 1 259 ? 8.413 12.211 4.528 1.00 96.81 259 SER A C 1
ATOM 2178 O O . SER A 1 259 ? 9.487 12.307 3.935 1.00 96.81 259 SER A O 1
ATOM 2180 N N . LYS A 1 260 ? 8.319 12.397 5.845 1.00 97.31 260 LYS A N 1
ATOM 2181 C CA . LYS A 1 260 ? 9.494 12.621 6.687 1.00 97.31 260 LYS A CA 1
ATOM 2182 C C . LYS A 1 260 ? 10.430 11.420 6.725 1.00 97.31 260 LYS A C 1
ATOM 2184 O O . LYS A 1 260 ? 11.633 11.616 6.659 1.00 97.31 260 LYS A O 1
ATOM 2189 N N . ILE A 1 261 ? 9.921 10.186 6.739 1.00 97.56 261 ILE A N 1
ATOM 2190 C CA . ILE A 1 261 ? 10.773 8.987 6.622 1.00 97.56 261 ILE A CA 1
ATOM 2191 C C . ILE A 1 261 ? 11.608 9.024 5.335 1.00 97.56 261 ILE A C 1
ATOM 2193 O O . ILE A 1 261 ? 12.803 8.718 5.362 1.00 97.56 261 ILE A O 1
ATOM 2197 N N . ILE A 1 262 ? 10.990 9.414 4.216 1.00 95.69 262 ILE A N 1
ATOM 2198 C CA . ILE A 1 262 ? 11.674 9.585 2.927 1.00 95.69 262 ILE A CA 1
ATOM 2199 C C . ILE A 1 262 ? 12.777 10.637 3.063 1.00 95.69 262 ILE A C 1
ATOM 2201 O O . ILE A 1 262 ? 13.940 10.350 2.773 1.00 95.69 262 ILE A O 1
ATOM 2205 N N . TYR A 1 263 ? 12.427 11.824 3.562 1.00 95.06 263 TYR A N 1
ATOM 2206 C CA . TYR A 1 263 ? 13.374 12.911 3.803 1.00 95.06 263 TYR A CA 1
ATOM 2207 C C . TYR A 1 263 ? 14.537 12.477 4.708 1.00 95.06 263 TYR A C 1
ATOM 2209 O O . TYR A 1 263 ? 15.700 12.709 4.375 1.00 95.06 263 TYR A O 1
ATOM 2217 N N . ASN A 1 264 ? 14.249 11.779 5.807 1.00 95.50 264 ASN A N 1
ATOM 2218 C CA . ASN A 1 264 ? 15.246 11.318 6.764 1.00 95.50 264 ASN A CA 1
ATOM 2219 C C . ASN A 1 264 ? 16.216 10.321 6.131 1.00 95.50 264 ASN A C 1
ATOM 2221 O O . ASN A 1 264 ? 17.416 10.421 6.380 1.00 95.50 264 ASN A O 1
ATOM 2225 N N . LYS A 1 265 ? 15.751 9.422 5.246 1.00 92.56 265 LYS A N 1
ATOM 2226 C CA . LYS A 1 265 ? 16.663 8.531 4.511 1.00 92.56 265 LYS A CA 1
ATOM 2227 C C . LYS A 1 265 ? 17.641 9.323 3.641 1.00 92.56 265 LYS A C 1
ATOM 2229 O O . LYS A 1 265 ? 18.835 9.039 3.694 1.00 92.56 265 LYS A O 1
ATOM 2234 N N . TYR A 1 266 ? 17.159 10.292 2.862 1.00 91.12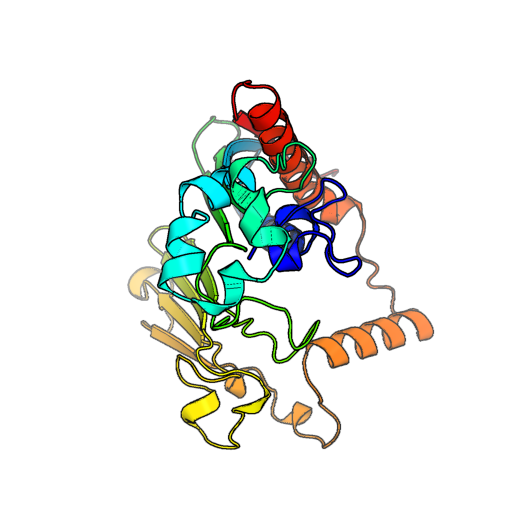 266 TYR A N 1
ATOM 2235 C CA . TYR A 1 266 ? 18.021 11.088 1.977 1.00 91.12 266 TYR A CA 1
ATOM 2236 C C . TYR A 1 266 ? 19.017 11.976 2.735 1.00 91.12 266 TYR A C 1
ATOM 2238 O O . TYR A 1 266 ? 20.050 12.330 2.182 1.00 91.12 266 TYR A O 1
ATOM 2246 N N . ASN A 1 267 ? 18.736 12.298 3.999 1.00 93.44 267 ASN A N 1
ATOM 2247 C CA . ASN A 1 267 ? 19.600 13.115 4.853 1.00 93.44 267 ASN A CA 1
ATOM 2248 C C . ASN A 1 267 ? 20.355 12.300 5.917 1.00 93.44 267 ASN A C 1
ATOM 2250 O O . ASN A 1 267 ? 20.911 12.879 6.845 1.00 93.44 267 ASN A O 1
ATOM 2254 N N . HIS A 1 268 ? 20.374 10.966 5.807 1.00 93.38 268 HIS A N 1
ATOM 2255 C CA . HIS A 1 268 ? 21.058 10.067 6.747 1.00 93.38 268 HIS A CA 1
ATOM 2256 C C . HIS A 1 268 ? 20.643 10.245 8.221 1.00 93.38 268 HIS A C 1
ATOM 2258 O O . HIS A 1 268 ? 21.447 10.059 9.132 1.00 93.38 268 HIS A O 1
ATOM 2264 N N . MET A 1 269 ? 19.376 10.584 8.457 1.00 96.62 269 MET A N 1
ATOM 2265 C CA . MET A 1 269 ? 18.786 10.733 9.788 1.00 96.62 269 MET A CA 1
ATOM 2266 C C . MET A 1 269 ? 18.026 9.472 10.217 1.00 96.62 269 MET A C 1
ATOM 2268 O O . MET A 1 269 ? 17.782 8.557 9.421 1.00 96.62 269 MET A O 1
ATOM 2272 N N . GLU A 1 270 ? 17.618 9.424 11.487 1.00 95.62 270 GLU A N 1
ATOM 2273 C CA . GLU A 1 270 ? 16.772 8.346 11.991 1.00 95.62 270 GLU A CA 1
ATOM 2274 C C . GLU A 1 270 ? 15.439 8.287 11.238 1.00 95.62 270 GLU A C 1
ATOM 2276 O O . GLU A 1 270 ? 14.725 9.275 11.071 1.00 95.62 270 GLU A O 1
ATOM 2281 N N . LYS A 1 271 ? 15.078 7.088 10.786 1.00 96.69 271 LYS A N 1
ATOM 2282 C CA . LYS A 1 271 ? 13.850 6.841 10.024 1.00 96.69 271 LYS A CA 1
ATOM 2283 C C . LYS A 1 271 ? 12.729 6.414 10.964 1.00 96.69 271 LYS A C 1
ATOM 2285 O O . LYS A 1 271 ? 12.171 5.325 10.824 1.00 96.69 271 LYS A O 1
ATOM 2290 N N . ILE A 1 272 ? 12.451 7.269 11.941 1.00 97.38 272 ILE A N 1
ATOM 2291 C CA . ILE A 1 272 ? 11.354 7.120 12.890 1.00 97.38 272 ILE A CA 1
ATOM 2292 C C . ILE A 1 272 ? 10.625 8.451 13.039 1.00 97.38 272 ILE A C 1
ATOM 2294 O O . ILE A 1 272 ? 11.256 9.493 13.165 1.00 97.38 272 ILE A O 1
ATOM 2298 N N . GLU A 1 273 ? 9.297 8.420 13.038 1.00 97.75 273 GLU A N 1
ATOM 2299 C CA . GLU A 1 273 ? 8.471 9.613 13.213 1.00 97.75 273 GLU A CA 1
ATOM 2300 C C . GLU A 1 273 ? 7.282 9.326 14.121 1.00 97.75 273 GLU A C 1
ATOM 2302 O O . GLU A 1 273 ? 6.785 8.200 14.208 1.00 97.75 273 GLU A O 1
ATOM 2307 N N . THR A 1 274 ? 6.816 10.370 14.801 1.00 96.94 274 THR A N 1
ATOM 2308 C CA . THR A 1 274 ? 5.558 10.322 15.552 1.00 96.94 274 THR A CA 1
ATOM 2309 C C . THR A 1 274 ? 4.414 10.707 14.623 1.00 96.94 274 THR A C 1
ATOM 2311 O O . THR A 1 274 ? 4.555 11.614 13.804 1.00 96.94 274 THR A O 1
ATOM 2314 N N . ILE A 1 275 ? 3.291 10.015 14.764 1.00 96.75 275 ILE A N 1
ATOM 2315 C CA . ILE A 1 275 ? 2.034 10.306 14.079 1.00 96.75 275 ILE A CA 1
ATOM 2316 C C . ILE A 1 275 ? 1.120 10.937 15.119 1.00 96.75 275 ILE A C 1
ATOM 2318 O O . ILE A 1 275 ? 0.884 10.346 16.184 1.00 96.75 275 ILE A O 1
ATOM 2322 N N . LYS A 1 276 ? 0.632 12.143 14.834 1.00 92.56 276 LYS A N 1
ATOM 2323 C CA . LYS A 1 276 ? -0.379 12.767 15.682 1.00 92.56 276 LYS A CA 1
ATOM 2324 C C . LYS A 1 276 ? -1.715 12.105 15.392 1.00 92.56 276 LYS A C 1
ATOM 2326 O O . LYS A 1 276 ? -2.086 11.921 14.240 1.00 92.56 276 LYS A O 1
ATOM 2331 N N . ILE A 1 277 ? -2.410 11.729 16.455 1.00 92.00 277 ILE A N 1
ATOM 2332 C CA . ILE A 1 277 ? -3.762 11.196 16.351 1.00 92.00 277 ILE A CA 1
ATOM 2333 C C . ILE A 1 277 ? -4.704 12.386 16.530 1.00 92.00 277 ILE A C 1
ATOM 2335 O O . ILE A 1 277 ? -4.562 13.086 17.543 1.00 92.00 277 ILE A O 1
ATOM 2339 N N . PRO A 1 278 ? -5.589 12.661 15.554 1.00 85.81 278 PRO A N 1
ATOM 2340 C CA . PRO A 1 278 ? -6.641 13.660 15.691 1.00 85.81 278 PRO A CA 1
ATOM 2341 C C . PRO A 1 278 ? -7.368 13.500 17.022 1.00 85.81 278 PRO A C 1
ATOM 2343 O O . PRO A 1 278 ? -7.616 12.381 17.474 1.00 85.81 278 PRO A O 1
ATOM 2346 N N . LYS A 1 279 ? -7.666 14.615 17.685 1.00 72.19 279 LYS A N 1
ATOM 2347 C CA . LYS A 1 279 ? -8.559 14.579 18.842 1.00 72.19 279 LYS A CA 1
ATOM 2348 C C . LYS A 1 279 ? -9.982 14.586 18.299 1.00 72.19 279 LYS A C 1
ATOM 2350 O O . LYS A 1 279 ? -10.262 15.384 17.416 1.00 72.19 279 LYS A O 1
ATOM 2355 N N . GLU A 1 280 ? -10.851 13.742 18.843 1.00 62.66 280 GLU A N 1
ATOM 2356 C CA . GLU A 1 280 ? -12.293 13.952 18.707 1.00 62.66 280 GLU A CA 1
ATOM 2357 C C . GLU A 1 280 ? -12.590 15.332 19.324 1.00 62.66 280 GLU A C 1
ATOM 2359 O O . GLU A 1 280 ? -12.349 15.542 20.520 1.00 62.66 280 GLU A O 1
ATOM 2364 N N . GLU A 1 281 ? -12.987 16.309 18.505 1.00 49.72 281 GLU A N 1
ATOM 2365 C CA . GLU A 1 281 ? -13.636 17.512 19.020 1.00 49.72 281 GLU A CA 1
ATOM 2366 C C . GLU A 1 281 ? -15.047 17.095 19.456 1.00 49.72 281 GLU A C 1
ATOM 2368 O O . GLU A 1 281 ? -15.791 16.499 18.678 1.00 49.72 281 GLU A O 1
ATOM 2373 N N . ASN A 1 282 ? -15.353 17.307 20.739 1.00 38.03 282 ASN A N 1
ATOM 2374 C CA . ASN A 1 282 ? -16.669 17.038 21.327 1.00 38.03 282 ASN A CA 1
ATOM 2375 C C . ASN A 1 282 ? -17.672 18.128 20.958 1.00 38.03 282 ASN A C 1
ATOM 2377 O O . ASN A 1 282 ? -17.282 19.314 21.083 1.00 38.03 282 ASN A O 1
#

Organism: NCBI:txid2840752

pLDDT: mean 89.23, std 10.66, range [38.03, 98.56]

Foldseek 3Di:
DQQLQPDPVACFLQQAELCVVPVLVVLQVVLVVLCVQVVDDLQLRFFWKKKFWDFAAVVNVCVVQHLVNCCVLPVCCCVPPSSVCVVVDDSLSTHTQWIWMWMFTAHPVRDTRDIDIDIRHNPDDWQQSDPHQPDDDFPRRDWDWDWDWDDDDQFKIKIKTDAALDGPVRDDPDPCLCPHNHVQPIKIKMAGPCVPVNDDRIDIDTSVNPCDPVCPPPPNPDPVVVVVVVVVCCVVVVVCPPDDVLSCLQSVQVSVLSVVLVVCVSVVHRSMDMGGDDDPDD

Secondary structure (DSSP, 8-state):
-GGGTT-TTS-GGGT--HIIIIIHHHHHHHHHHHHGGGGS-TTTS--EEEEEEEEE-HHHHHHHS-HHHHHHH-GGGGG-HHHHTTTT---TTSPPSEEEEEEEEE-TT--EEEEEEEEEESSS------SS-S-SSTTSS---EEEEEEEETTTEEEEEEEEB-S-GGG--SSGGGGSTBSTT--EEEEEE-HHHH-S-SEEEEEHHHHS-GGGGSTT---HHHHHHHHHHHHHHHT---PPPTTTTHHHHHHHHHHHHHHHHHHTT---EEEEEPPP---

Sequence (282 aa):
MPHDLNKENHPYKYGYGKLYHSGFHFIDLLSELIKINDLTDEIKKIKTGKIYGNIFTPNDEKDVFNKNDYFNIFPESKNVKVYQVLDTTIFERYGEKNFYGQLNFYNFNKSLITTANLNLLHYGFSRRGWFKSRDYYKKNGRVRHERVTINVGPLLTIQIQSYQSKEIKDRTNSKEETEPGGLEHFDIDIYRNVDIIGGKVHEKIKLKDLYDKNIQNNNFIGYNEKSREEFLDNYFYKDDNVGDIENEQLAIEILYSCSKIIYNKYNHMEKIETIKIPKEEN

Radius of gyration: 22.02 Å; chains: 1; bounding box: 57×40×57 Å